Protein AF-0000000074024150 (afdb_homodimer)

Radius of gyration: 25.52 Å; Cα contacts (8 Å, |Δi|>4): 642; chains: 2; bounding box: 62×91×76 Å

Nearest PDB structures (foldseek):
  3fgy-assembly1_B  TM=9.275E-01  e=6.494E-11  Paraburkholderia xenovorans LB400
  5ig4-assembly1_F  TM=5.753E-01  e=7.304E-05  Nematostella vectensis
  8uso-assembly1_B  TM=5.585E-01  e=1.448E-04  Homo sapiens
  2w2c-assembly1_L  TM=5.529E-01  e=8.802E-05  Homo sapiens
  7rec-assembly1_G-2  TM=5.567E-01  e=1.360E-04  Homo sapiens

Sequence (324 aa):
MNRRQALKASIVAATGASIASVALADDEDQSEASLQTVMSLMGAMGSGDMAAMADLMADDMVWHNEGDPNIPWIGPWEGKEAIFGFLGVFSENFQTTKWENTDVLASGDTVAIFGEMNGITTKSGKEIGDFTFALRAKVRDGQVVLWNWFEDSYAVSQAYNGMNRRQALKASIVAATGASIASVALADDEDQSEASLQTVMSLMGAMGSGDMAAMADLMADDMVWHNEGDPNIPWIGPWEGKEAIFGFLGVFSENFQTTKWENTDVLASGDTVAIFGEMNGITTKSGKEIGDFTFALRAKVRDGQVVLWNWFEDSYAVSQAYNG

pLDDT: mean 88.0, std 20.4, range [28.52, 98.94]

Structure (mmCIF, N/CA/C/O backbone):
data_AF-0000000074024150-model_v1
#
loop_
_entity.id
_entity.type
_entity.pdbx_description
1 polymer 'SnoaL-like domain protein'
#
loop_
_atom_site.group_PDB
_atom_site.id
_atom_site.type_symbol
_atom_site.label_atom_id
_atom_site.label_alt_id
_atom_site.label_comp_id
_atom_site.label_asym_id
_atom_site.label_entity_id
_atom_site.label_seq_id
_atom_site.pdbx_PDB_ins_code
_atom_site.Cartn_x
_atom_site.Cartn_y
_atom_site.Cartn_z
_atom_site.occupancy
_atom_site.B_iso_or_equiv
_atom_site.auth_seq_id
_atom_site.auth_comp_id
_atom_site.auth_asym_id
_atom_site.auth_atom_id
_atom_site.pdbx_PDB_model_num
ATOM 1 N N . MET A 1 1 ? 36.906 69.688 -4.527 1 28.52 1 MET A N 1
ATOM 2 C CA . MET A 1 1 ? 36.781 68.375 -3.893 1 28.52 1 MET A CA 1
ATOM 3 C C . MET A 1 1 ? 35.344 67.938 -3.801 1 28.52 1 MET A C 1
ATOM 5 O O . MET A 1 1 ? 34.5 68.625 -3.186 1 28.52 1 MET A O 1
ATOM 9 N N . ASN A 1 2 ? 34.656 67.312 -4.895 1 34.31 2 ASN A N 1
ATOM 10 C CA . ASN A 1 2 ? 33.312 66.938 -5.348 1 34.31 2 ASN A CA 1
ATOM 11 C C . ASN A 1 2 ? 32.656 65.938 -4.438 1 34.31 2 ASN A C 1
ATOM 13 O O . ASN A 1 2 ? 33.219 64.812 -4.227 1 34.31 2 ASN A O 1
ATOM 17 N N . ARG A 1 3 ? 31.75 66.312 -3.467 1 31.73 3 ARG A N 1
ATOM 18 C CA . ARG A 1 3 ? 30.969 65.688 -2.416 1 31.73 3 ARG A CA 1
ATOM 19 C C . ARG A 1 3 ? 30.016 64.625 -2.996 1 31.73 3 ARG A C 1
ATOM 21 O O . ARG A 1 3 ? 29.047 65 -3.67 1 31.73 3 ARG A O 1
ATOM 28 N N . ARG A 1 4 ? 30.5 63.406 -3.471 1 34.16 4 ARG A N 1
ATOM 29 C CA . ARG A 1 4 ? 29.688 62.25 -3.857 1 34.16 4 ARG A CA 1
ATOM 30 C C . ARG A 1 4 ? 28.781 61.812 -2.713 1 34.16 4 ARG A C 1
ATOM 32 O O . ARG A 1 4 ? 29.266 61.438 -1.64 1 34.16 4 ARG A O 1
ATOM 39 N N . GLN A 1 5 ? 27.531 62.344 -2.547 1 32.03 5 GLN A N 1
ATOM 40 C CA . GLN A 1 5 ? 26.422 61.969 -1.667 1 32.03 5 GLN A CA 1
ATOM 41 C C . GLN A 1 5 ? 26.031 60.5 -1.82 1 32.03 5 GLN A C 1
ATOM 43 O O . GLN A 1 5 ? 25.734 60.062 -2.926 1 32.03 5 GLN A O 1
ATOM 48 N N . ALA A 1 6 ? 26.578 59.594 -1.017 1 37.31 6 ALA A N 1
ATOM 49 C CA . ALA A 1 6 ? 26.312 58.156 -0.86 1 37.31 6 ALA A CA 1
ATOM 50 C C . ALA A 1 6 ? 24.844 57.906 -0.523 1 37.31 6 ALA A C 1
ATOM 52 O O . ALA A 1 6 ? 24.328 58.438 0.476 1 37.31 6 ALA A O 1
ATOM 53 N N . LEU A 1 7 ? 23.953 57.656 -1.483 1 38.28 7 LEU A N 1
ATOM 54 C CA . LEU A 1 7 ? 22.562 57.219 -1.377 1 38.28 7 LEU A CA 1
ATOM 55 C C . LEU A 1 7 ? 22.453 55.938 -0.596 1 38.28 7 LEU A C 1
ATOM 57 O O . LEU A 1 7 ? 23.031 54.906 -0.991 1 38.28 7 LEU A O 1
ATOM 61 N N . LYS A 1 8 ? 22.172 56 0.701 1 34.31 8 LYS A N 1
ATOM 62 C CA . LYS A 1 8 ? 21.891 54.906 1.627 1 34.31 8 LYS A CA 1
ATOM 63 C C . LYS A 1 8 ? 20.656 54.125 1.188 1 34.31 8 LYS A C 1
ATOM 65 O O . LYS A 1 8 ? 19.562 54.688 1.101 1 34.31 8 LYS A O 1
ATOM 70 N N . ALA A 1 9 ? 20.75 53.031 0.359 1 34.88 9 ALA A N 1
ATOM 71 C CA . ALA A 1 9 ? 19.719 52.062 0.018 1 34.88 9 ALA A CA 1
ATOM 72 C C . ALA A 1 9 ? 19.25 51.312 1.256 1 34.88 9 ALA A C 1
ATOM 74 O O . ALA A 1 9 ? 20.031 50.594 1.892 1 34.88 9 ALA A O 1
ATOM 75 N N . SER A 1 10 ? 18.375 51.844 2.047 1 34.59 10 SER A N 1
ATOM 76 C CA . SER A 1 10 ? 17.75 51.094 3.131 1 34.59 10 SER A CA 1
ATOM 77 C C . SER A 1 10 ? 16.938 49.906 2.592 1 34.59 10 SER A C 1
ATOM 79 O O . SER A 1 10 ? 15.922 50.094 1.938 1 34.59 10 SER A O 1
ATOM 81 N N . ILE A 1 11 ? 17.516 48.875 2.092 1 33.25 11 ILE A N 1
ATOM 82 C CA . ILE A 1 11 ? 16.797 47.688 1.638 1 33.25 11 ILE A CA 1
ATOM 83 C C . ILE A 1 11 ? 15.992 47.125 2.795 1 33.25 11 ILE A C 1
ATOM 85 O O . ILE A 1 11 ? 16.562 46.75 3.836 1 33.25 11 ILE A O 1
ATOM 89 N N . VAL A 1 12 ? 14.664 47.281 2.877 1 33.31 12 VAL A N 1
ATOM 90 C CA . VAL A 1 12 ? 13.578 46.75 3.693 1 33.31 12 VAL A CA 1
ATOM 91 C C . VAL A 1 12 ? 13.555 45.219 3.58 1 33.31 12 VAL A C 1
ATOM 93 O O . VAL A 1 12 ? 13.242 44.656 2.518 1 33.31 12 VAL A O 1
ATOM 96 N N . ALA A 1 13 ? 14.398 44.438 4.203 1 37.12 13 ALA A N 1
ATOM 97 C CA . ALA A 1 13 ? 14.375 42.969 4.273 1 37.12 13 ALA A CA 1
ATOM 98 C C . ALA A 1 13 ? 13.125 42.469 4.992 1 37.12 13 ALA A C 1
ATOM 100 O O . ALA A 1 13 ? 13.086 41.344 5.465 1 37.12 13 ALA A O 1
ATOM 101 N N . ALA A 1 14 ? 12.047 43.125 5.281 1 35.91 14 ALA A N 1
ATOM 102 C CA . ALA A 1 14 ? 11.281 42.531 6.383 1 35.91 14 ALA A CA 1
ATOM 103 C C . ALA A 1 14 ? 10.719 41.188 6.004 1 35.91 14 ALA A C 1
ATOM 105 O O . ALA A 1 14 ? 10.758 40.25 6.801 1 35.91 14 ALA A O 1
ATOM 106 N N . THR A 1 15 ? 9.609 40.969 5.051 1 39.34 15 THR A N 1
ATOM 107 C CA . THR A 1 15 ? 8.312 40.344 5.293 1 39.34 15 THR A CA 1
ATOM 108 C C . THR A 1 15 ? 8.367 38.844 4.953 1 39.34 15 THR A C 1
ATOM 110 O O . THR A 1 15 ? 7.336 38.219 4.715 1 39.34 15 THR A O 1
ATOM 113 N N . GLY A 1 16 ? 9.453 38.219 4.664 1 41.44 16 GLY A N 1
ATOM 114 C CA . GLY A 1 16 ? 9.414 36.906 4.047 1 41.44 16 GLY A CA 1
ATOM 115 C C . GLY A 1 16 ? 8.906 35.812 4.98 1 41.44 16 GLY A C 1
ATOM 116 O O . GLY A 1 16 ? 8.438 34.781 4.531 1 41.44 16 GLY A O 1
ATOM 117 N N . ALA A 1 17 ? 9.102 35.938 6.285 1 46.69 17 ALA A N 1
ATOM 118 C CA . ALA A 1 17 ? 8.867 34.844 7.215 1 46.69 17 ALA A CA 1
ATOM 119 C C . ALA A 1 17 ? 7.375 34.562 7.355 1 46.69 17 ALA A C 1
ATOM 121 O O . ALA A 1 17 ? 6.965 33.406 7.445 1 46.69 17 ALA A O 1
ATOM 122 N N . SER A 1 18 ? 6.387 35.438 7.215 1 48.31 18 SER A N 1
ATOM 123 C CA . SER A 1 18 ? 4.973 35.281 7.535 1 48.31 18 SER A CA 1
ATOM 124 C C . SER A 1 18 ? 4.254 34.469 6.469 1 48.31 18 SER A C 1
ATOM 126 O O . SER A 1 18 ? 3.379 33.656 6.785 1 48.31 18 SER A O 1
ATOM 128 N N . ILE A 1 19 ? 4.742 34.531 5.137 1 46.88 19 ILE A N 1
ATOM 129 C CA . ILE A 1 19 ? 4.047 33.875 4.035 1 46.88 19 ILE A CA 1
ATOM 130 C C . ILE A 1 19 ? 4.324 32.375 4.074 1 46.88 19 ILE A C 1
ATOM 132 O O . ILE A 1 19 ? 3.408 31.547 3.926 1 46.88 19 ILE A O 1
ATOM 136 N N . ALA A 1 20 ? 5.684 31.953 4.328 1 51.44 20 ALA A N 1
ATOM 137 C CA . ALA A 1 20 ? 6.031 30.547 4.41 1 51.44 20 ALA A CA 1
ATOM 138 C C . ALA A 1 20 ? 5.309 29.859 5.57 1 51.44 20 ALA A C 1
ATOM 140 O O . ALA A 1 20 ? 4.836 28.734 5.438 1 51.44 20 ALA A O 1
ATOM 141 N N . SER A 1 21 ? 5.121 30.562 6.668 1 54.44 21 SER A N 1
ATOM 142 C CA . SER A 1 21 ? 4.434 30.031 7.836 1 54.44 21 SER A CA 1
ATOM 143 C C . SER A 1 21 ? 2.945 29.828 7.562 1 54.44 21 SER A C 1
ATOM 145 O O . SER A 1 21 ? 2.357 28.828 7.98 1 54.44 21 SER A O 1
ATOM 147 N N . VAL A 1 22 ? 2.354 30.828 6.844 1 51.97 22 VAL A N 1
ATOM 148 C CA . VAL A 1 22 ? 0.933 30.734 6.52 1 51.97 22 VAL A CA 1
ATOM 149 C C . VAL A 1 22 ? 0.695 29.594 5.527 1 51.97 22 VAL A C 1
ATOM 151 O O . VAL A 1 22 ? -0.253 28.828 5.68 1 51.97 22 VAL A O 1
ATOM 154 N N . ALA A 1 23 ? 1.548 29.453 4.445 1 59.78 23 ALA A N 1
ATOM 155 C CA . ALA A 1 23 ? 1.426 28.391 3.459 1 59.78 23 ALA A CA 1
ATOM 156 C C . ALA A 1 23 ? 1.572 27.016 4.113 1 59.78 23 ALA A C 1
ATOM 158 O O . ALA A 1 23 ? 0.832 26.094 3.793 1 59.78 23 ALA A O 1
ATOM 159 N N . LEU A 1 24 ? 2.467 27.031 5.027 1 64.81 24 LEU A N 1
ATOM 160 C CA . LEU A 1 24 ? 2.668 25.797 5.766 1 64.81 24 LEU A CA 1
ATOM 161 C C . LEU A 1 24 ? 1.467 25.484 6.652 1 64.81 24 LEU A C 1
ATOM 163 O O . LEU A 1 24 ? 1.043 24.328 6.754 1 64.81 24 LEU A O 1
ATOM 167 N N . ALA A 1 25 ? 0.873 26.516 7.211 1 65.94 25 ALA A N 1
ATOM 168 C CA . ALA A 1 25 ? -0.305 26.328 8.055 1 65.94 25 ALA A CA 1
ATOM 169 C C . ALA A 1 25 ? -1.505 25.875 7.234 1 65.94 25 ALA A C 1
ATOM 171 O O . ALA A 1 25 ? -2.268 25 7.664 1 65.94 25 ALA A O 1
ATOM 172 N N . ASP A 1 26 ? -1.666 26.453 6.105 1 71.25 26 ASP A N 1
ATOM 173 C CA . ASP A 1 26 ? -2.758 26.078 5.211 1 71.25 26 ASP A CA 1
ATOM 174 C C . ASP A 1 26 ? -2.615 24.641 4.75 1 71.25 26 ASP A C 1
ATOM 176 O O . ASP A 1 26 ? -3.605 23.906 4.664 1 71.25 26 ASP A O 1
ATOM 180 N N . ASP A 1 27 ? -1.456 24.281 4.543 1 80.88 27 ASP A N 1
ATOM 181 C CA . ASP A 1 27 ? -1.202 22.906 4.129 1 80.88 27 ASP A CA 1
ATOM 182 C C . ASP A 1 27 ? -1.513 21.938 5.262 1 80.88 27 ASP A C 1
ATOM 184 O O . ASP A 1 27 ? -2.072 20.859 5.027 1 80.88 27 ASP A O 1
ATOM 188 N N . GLU A 1 28 ? -1.222 22.391 6.457 1 85.25 28 GLU A N 1
ATOM 189 C CA . GLU A 1 28 ? -1.505 21.531 7.609 1 85.25 28 GLU A CA 1
ATOM 190 C C . GLU A 1 28 ? -3.006 21.422 7.848 1 85.25 28 GLU A C 1
ATOM 192 O O . GLU A 1 28 ? -3.502 20.328 8.18 1 85.25 28 GLU A O 1
ATOM 197 N N . ASP A 1 29 ? -3.682 22.562 7.707 1 90.81 29 ASP A N 1
ATOM 198 C CA . ASP A 1 29 ? -5.133 22.547 7.859 1 90.81 29 ASP A CA 1
ATOM 199 C C . ASP A 1 29 ? -5.785 21.641 6.809 1 90.81 29 ASP A C 1
ATOM 201 O O . ASP A 1 29 ? -6.699 20.875 7.121 1 90.81 29 ASP A O 1
ATOM 205 N N . GLN A 1 30 ? -5.375 21.75 5.629 1 94.75 30 GLN A N 1
ATOM 206 C CA . GLN A 1 30 ? -5.898 20.906 4.57 1 94.75 30 GLN A CA 1
ATOM 207 C C . GLN A 1 30 ? -5.602 19.438 4.852 1 94.75 30 GLN A C 1
ATOM 209 O O . GLN A 1 30 ? -6.441 18.562 4.598 1 94.75 30 GLN A O 1
ATOM 214 N N . SER A 1 31 ? -4.402 19.156 5.324 1 96.19 31 SER A N 1
ATOM 215 C CA . SER A 1 31 ? -4.027 17.781 5.645 1 96.19 31 SER A CA 1
ATOM 216 C C . SER A 1 31 ? -4.953 17.188 6.699 1 96.19 31 SER A C 1
ATOM 218 O O . SER A 1 31 ? -5.391 16.047 6.57 1 96.19 31 SER A O 1
ATOM 220 N N . GLU A 1 32 ? -5.234 17.953 7.668 1 96.19 32 GLU A N 1
ATOM 221 C CA . GLU A 1 32 ? -6.113 17.484 8.734 1 96.19 32 GLU A CA 1
ATOM 222 C C . GLU A 1 32 ? -7.531 17.25 8.219 1 96.19 32 GLU A C 1
ATOM 224 O O . GLU A 1 32 ? -8.18 16.266 8.57 1 96.19 32 GLU A O 1
ATOM 229 N N . ALA A 1 33 ? -8.039 18.172 7.434 1 97.88 33 ALA A N 1
ATOM 230 C CA . ALA A 1 33 ? -9.375 18.031 6.859 1 97.88 33 ALA A CA 1
ATOM 231 C C . ALA A 1 33 ? -9.461 16.797 5.973 1 97.88 33 ALA A C 1
ATOM 233 O O . ALA A 1 33 ? -10.453 16.062 6.016 1 97.88 33 ALA A O 1
ATOM 234 N N . SER A 1 34 ? -8.438 16.578 5.164 1 98.5 34 SER A N 1
ATOM 235 C CA . SER A 1 34 ? -8.398 15.398 4.305 1 98.5 34 SER A CA 1
ATOM 236 C C . SER A 1 34 ? -8.391 14.109 5.125 1 98.5 34 SER A C 1
ATOM 238 O O . SER A 1 34 ? -9.102 13.156 4.797 1 98.5 34 SER A O 1
ATOM 240 N N . LEU A 1 35 ? -7.602 14.125 6.152 1 98.38 35 LEU A N 1
ATOM 241 C CA . LEU A 1 35 ? -7.543 12.961 7.031 1 98.38 35 LEU A CA 1
ATOM 242 C C . LEU A 1 35 ? -8.906 12.664 7.641 1 98.38 35 LEU A C 1
ATOM 244 O O . LEU A 1 35 ? -9.352 11.516 7.652 1 98.38 35 LEU A O 1
ATOM 248 N N . GLN A 1 36 ? -9.539 13.688 8.148 1 98.38 36 GLN A N 1
ATOM 249 C CA . GLN A 1 36 ? -10.844 13.508 8.766 1 98.38 36 GLN A CA 1
ATOM 250 C C . GLN A 1 36 ? -11.852 12.93 7.773 1 98.38 36 GLN A C 1
ATOM 252 O O . GLN A 1 36 ? -12.641 12.047 8.117 1 98.38 36 GLN A O 1
ATOM 257 N N . THR A 1 37 ? -11.859 13.414 6.574 1 98.81 37 THR A N 1
ATOM 258 C CA . THR A 1 37 ? -12.766 12.938 5.539 1 98.81 37 THR A CA 1
ATOM 259 C C . THR A 1 37 ? -12.516 11.461 5.238 1 98.81 37 THR A C 1
ATOM 261 O O . THR A 1 37 ? -13.445 10.656 5.199 1 98.81 37 THR A O 1
ATOM 264 N N . VAL A 1 38 ? -11.258 11.062 5.074 1 98.81 38 VAL A N 1
ATOM 265 C CA . VAL A 1 38 ? -10.898 9.695 4.738 1 98.81 38 VAL A CA 1
ATOM 266 C C . VAL A 1 38 ? -11.242 8.766 5.902 1 98.81 38 VAL A C 1
ATOM 268 O O . VAL A 1 38 ? -11.789 7.68 5.695 1 98.81 38 VAL A O 1
ATOM 271 N N . MET A 1 39 ? -10.938 9.227 7.098 1 98.5 39 MET A N 1
ATOM 272 C CA . MET A 1 39 ? -11.242 8.406 8.266 1 98.5 39 MET A CA 1
ATOM 273 C C . MET A 1 39 ? -12.75 8.25 8.445 1 98.5 39 MET A C 1
ATOM 275 O O . MET A 1 39 ? -13.219 7.195 8.867 1 98.5 39 MET A O 1
ATOM 279 N N . SER A 1 40 ? -13.492 9.32 8.141 1 98.56 40 SER A N 1
ATOM 280 C CA . SER A 1 40 ? -14.945 9.227 8.188 1 98.56 40 SER A CA 1
ATOM 281 C C . SER A 1 40 ? -15.469 8.195 7.191 1 98.56 40 SER A C 1
ATOM 283 O O . SER A 1 40 ? -16.375 7.426 7.504 1 98.56 40 SER A O 1
ATOM 285 N N . LEU A 1 41 ? -14.891 8.188 6.02 1 98.38 41 LEU A N 1
ATOM 286 C CA . LEU A 1 41 ? -15.305 7.203 5.031 1 98.38 41 LEU A CA 1
ATOM 287 C C . LEU A 1 41 ? -14.93 5.793 5.473 1 98.38 41 LEU A C 1
ATOM 289 O O . LEU A 1 41 ? -15.734 4.863 5.344 1 98.38 41 LEU A O 1
ATOM 293 N N . MET A 1 42 ? -13.758 5.594 5.992 1 97.25 42 MET A N 1
ATOM 294 C CA . MET A 1 42 ? -13.344 4.293 6.52 1 97.25 42 MET A CA 1
ATOM 295 C C . MET A 1 42 ? -14.312 3.807 7.59 1 97.25 42 MET A C 1
ATOM 297 O O . MET A 1 42 ? -14.711 2.641 7.594 1 97.25 42 MET A O 1
ATOM 301 N N . GLY A 1 43 ? -14.672 4.699 8.461 1 95.44 43 GLY A N 1
ATOM 302 C CA . GLY A 1 43 ? -15.633 4.367 9.492 1 95.44 43 GLY A CA 1
ATOM 303 C C . GLY A 1 43 ? -16.984 3.959 8.938 1 95.44 43 GLY A C 1
ATOM 304 O O . GLY A 1 43 ? -17.594 2.99 9.406 1 95.44 43 GLY A O 1
ATOM 305 N N . ALA A 1 44 ? -17.469 4.691 7.949 1 96.19 44 ALA A N 1
ATOM 306 C CA . ALA A 1 44 ? -18.75 4.383 7.305 1 96.19 44 ALA A CA 1
ATOM 307 C C . ALA A 1 44 ? -18.703 3.01 6.641 1 96.19 44 ALA A C 1
ATOM 309 O O . ALA A 1 44 ? -19.672 2.25 6.711 1 96.19 44 ALA A O 1
ATOM 310 N N . MET A 1 45 ? -17.609 2.668 6.012 1 93.12 45 MET A N 1
ATOM 311 C CA . MET A 1 45 ? -17.438 1.355 5.395 1 93.12 45 MET A CA 1
ATOM 312 C C . MET A 1 45 ? -17.469 0.252 6.445 1 93.12 45 MET A C 1
ATOM 314 O O . MET A 1 45 ? -18.125 -0.775 6.258 1 93.12 45 MET A O 1
ATOM 318 N N . GLY A 1 46 ? -16.797 0.451 7.555 1 90.06 46 GLY A N 1
ATOM 319 C CA . GLY A 1 46 ? -16.766 -0.529 8.625 1 90.06 46 GLY A CA 1
ATOM 320 C C . GLY A 1 46 ? -18.141 -0.786 9.242 1 90.06 46 GLY A C 1
ATOM 321 O O . GLY A 1 46 ? -18.453 -1.918 9.609 1 90.06 46 GLY A O 1
ATOM 322 N N . SER A 1 47 ? -18.969 0.219 9.273 1 91.75 47 SER A N 1
ATOM 323 C CA . SER A 1 47 ? -20.266 0.093 9.938 1 91.75 47 SER A CA 1
ATOM 324 C C . SER A 1 47 ? -21.375 -0.221 8.93 1 91.75 47 SER A C 1
ATOM 326 O O . SER A 1 47 ? -22.5 -0.5 9.312 1 91.75 47 SER A O 1
ATOM 328 N N . GLY A 1 48 ? -21.047 -0.143 7.738 1 89.75 48 GLY A N 1
ATOM 329 C CA . GLY A 1 48 ? -22.031 -0.398 6.711 1 89.75 48 GLY A CA 1
ATOM 330 C C . GLY A 1 48 ? -23.016 0.743 6.535 1 89.75 48 GLY A C 1
ATOM 331 O O . GLY A 1 48 ? -24.172 0.525 6.145 1 89.75 48 GLY A O 1
ATOM 332 N N . ASP A 1 49 ? -22.656 1.976 6.852 1 93.81 49 ASP A N 1
ATOM 333 C CA . ASP A 1 49 ? -23.484 3.16 6.695 1 93.81 49 ASP A CA 1
ATOM 334 C C . ASP A 1 49 ? -23.438 3.688 5.262 1 93.81 49 ASP A C 1
ATOM 336 O O . ASP A 1 49 ? -22.641 4.578 4.957 1 93.81 49 ASP A O 1
ATOM 340 N N . MET A 1 50 ? -24.297 3.262 4.449 1 93 50 MET A N 1
ATOM 341 C CA . MET A 1 50 ? -24.266 3.553 3.018 1 93 50 MET A CA 1
ATOM 342 C C . MET A 1 50 ? -24.562 5.023 2.752 1 93 50 MET A C 1
ATOM 344 O O . MET A 1 50 ? -24.047 5.605 1.798 1 93 50 MET A O 1
ATOM 348 N N . ALA A 1 51 ? -25.406 5.578 3.541 1 95.88 51 ALA A N 1
ATOM 349 C CA . ALA A 1 51 ? -25.719 6.992 3.373 1 95.88 51 ALA A CA 1
ATOM 350 C C . ALA A 1 51 ? -24.5 7.871 3.637 1 95.88 51 ALA A C 1
ATOM 352 O O . ALA A 1 51 ? -24.203 8.781 2.859 1 95.88 51 ALA A O 1
ATOM 353 N N . ALA A 1 52 ? -23.891 7.582 4.73 1 97.38 52 ALA A N 1
ATOM 354 C CA . ALA A 1 52 ? -22.672 8.32 5.047 1 97.38 52 ALA A CA 1
ATOM 355 C C . ALA A 1 52 ? -21.625 8.141 3.955 1 97.38 52 ALA A C 1
ATOM 357 O O . ALA A 1 52 ? -20.938 9.086 3.58 1 97.38 52 ALA A O 1
ATOM 358 N N . MET A 1 53 ? -21.484 6.938 3.49 1 97.5 53 MET A N 1
ATOM 359 C CA . MET A 1 53 ? -20.531 6.684 2.41 1 97.5 53 MET A CA 1
ATOM 360 C C . MET A 1 53 ? -20.859 7.539 1.188 1 97.5 53 MET A C 1
ATOM 362 O O . MET A 1 53 ? -19.969 8.18 0.623 1 97.5 53 MET A O 1
ATOM 366 N N . ALA A 1 54 ? -22.109 7.547 0.822 1 97.44 54 ALA A N 1
ATOM 367 C CA . ALA A 1 54 ? -22.531 8.297 -0.357 1 97.44 54 ALA A CA 1
ATOM 368 C C . ALA A 1 54 ? -22.188 9.773 -0.223 1 97.44 54 ALA A C 1
ATOM 370 O O . ALA A 1 54 ? -21.781 10.414 -1.196 1 97.44 54 ALA A O 1
ATOM 371 N N . ASP A 1 55 ? -22.312 10.32 0.921 1 98.31 55 ASP A N 1
ATOM 372 C CA . ASP A 1 55 ? -22.047 11.734 1.162 1 98.31 55 ASP A CA 1
ATOM 373 C C . ASP A 1 55 ? -20.562 12.039 1.087 1 98.31 55 ASP A C 1
ATOM 375 O O . ASP A 1 55 ? -20.156 13.141 0.699 1 98.31 55 ASP A O 1
ATOM 379 N N . LEU A 1 56 ? -19.766 11.078 1.43 1 98.75 56 LEU A N 1
ATOM 380 C CA . LEU A 1 56 ? -18.328 11.289 1.579 1 98.75 56 LEU A CA 1
ATOM 381 C C . LEU A 1 56 ? -17.594 10.961 0.284 1 98.75 56 LEU A C 1
ATOM 383 O O . LEU A 1 56 ? -16.406 11.281 0.14 1 98.75 56 LEU A O 1
ATOM 387 N N . MET A 1 57 ? -18.25 10.398 -0.654 1 98.75 57 MET A N 1
ATOM 388 C CA . MET A 1 57 ? -17.641 10 -1.922 1 98.75 57 MET A CA 1
ATOM 389 C C . MET A 1 57 ? -18 10.992 -3.027 1 98.75 57 MET A C 1
ATOM 391 O O . MET A 1 57 ? -19.172 11.344 -3.193 1 98.75 57 MET A O 1
ATOM 395 N N . ALA A 1 58 ? -17.016 11.461 -3.752 1 98.81 58 ALA A N 1
ATOM 396 C CA . ALA A 1 58 ? -17.266 12.273 -4.938 1 98.81 58 ALA A CA 1
ATOM 397 C C . ALA A 1 58 ? -17.938 11.453 -6.035 1 98.81 58 ALA A C 1
ATOM 399 O O . ALA A 1 58 ? -17.75 10.242 -6.113 1 98.81 58 ALA A O 1
ATOM 400 N N . ASP A 1 59 ? -18.641 12.086 -6.918 1 98.56 59 ASP A N 1
ATOM 401 C CA . ASP A 1 59 ? -19.344 11.406 -8.008 1 98.56 59 ASP A CA 1
ATOM 402 C C . ASP A 1 59 ? -18.359 10.727 -8.945 1 98.56 59 ASP A C 1
ATOM 404 O O . ASP A 1 59 ? -18.656 9.672 -9.516 1 98.56 59 ASP A O 1
ATOM 408 N N . ASP A 1 60 ? -17.172 11.281 -9.055 1 98.56 60 ASP A N 1
ATOM 409 C CA . ASP A 1 60 ? -16.172 10.75 -9.984 1 98.56 60 ASP A CA 1
ATOM 410 C C . ASP A 1 60 ? -15.094 9.961 -9.242 1 98.56 60 ASP A C 1
ATOM 412 O O . ASP A 1 60 ? -13.977 9.797 -9.734 1 98.56 60 ASP A O 1
ATOM 416 N N . MET A 1 61 ? -15.352 9.531 -8 1 98.62 61 MET A N 1
ATOM 417 C CA . MET A 1 61 ? -14.383 8.766 -7.227 1 98.62 61 MET A CA 1
ATOM 418 C C . MET A 1 61 ? -13.891 7.551 -8.008 1 98.62 61 MET A C 1
ATOM 420 O O . MET A 1 61 ? -14.68 6.891 -8.688 1 98.62 61 MET A O 1
ATOM 424 N N . VAL A 1 62 ? -12.625 7.312 -7.898 1 98.69 62 VAL A N 1
ATOM 425 C CA . VAL A 1 62 ? -12.016 6.105 -8.453 1 98.69 62 VAL A CA 1
ATOM 426 C C . VAL A 1 62 ? -11.641 5.148 -7.324 1 98.69 62 VAL A C 1
ATOM 428 O O . VAL A 1 62 ? -11 5.547 -6.352 1 98.69 62 VAL A O 1
ATOM 431 N N . TRP A 1 63 ? -12.141 3.967 -7.395 1 98.19 63 TRP A N 1
ATOM 432 C CA . TRP A 1 63 ? -11.719 2.844 -6.566 1 98.19 63 TRP A CA 1
ATOM 433 C C . TRP A 1 63 ? -10.734 1.954 -7.316 1 98.19 63 TRP A C 1
ATOM 435 O O . TRP A 1 63 ? -11.055 1.432 -8.391 1 98.19 63 TRP A O 1
ATOM 445 N N . HIS A 1 64 ? -9.539 1.9 -6.703 1 98.12 64 HIS A N 1
ATOM 446 C CA . HIS A 1 64 ? -8.5 1.126 -7.367 1 98.12 64 HIS A CA 1
ATOM 447 C C . HIS A 1 64 ? -7.887 0.102 -6.422 1 98.12 64 HIS A C 1
ATOM 449 O O . HIS A 1 64 ? -7.387 0.461 -5.352 1 98.12 64 HIS A O 1
ATOM 455 N N . ASN A 1 65 ? -7.957 -1.086 -6.73 1 97.62 65 ASN A N 1
ATOM 456 C CA . ASN A 1 65 ? -7.227 -2.176 -6.09 1 97.62 65 ASN A CA 1
ATOM 457 C C . ASN A 1 65 ? -6.773 -3.219 -7.109 1 97.62 65 ASN A C 1
ATOM 459 O O . ASN A 1 65 ? -7.488 -3.504 -8.07 1 97.62 65 ASN A O 1
ATOM 463 N N . GLU A 1 66 ? -5.547 -3.703 -6.895 1 98.12 66 GLU A N 1
ATOM 464 C CA . GLU A 1 66 ? -5.016 -4.773 -7.734 1 98.12 66 GLU A CA 1
ATOM 465 C C . GLU A 1 66 ? -5.488 -6.141 -7.25 1 98.12 66 GLU A C 1
ATOM 467 O O . GLU A 1 66 ? -5.844 -6.301 -6.082 1 98.12 66 GLU A O 1
ATOM 472 N N . GLY A 1 67 ? -5.445 -7.098 -8.188 1 98.38 67 GLY A N 1
ATOM 473 C CA . GLY A 1 67 ? -5.707 -8.461 -7.746 1 98.38 67 GLY A CA 1
ATOM 474 C C . GLY A 1 67 ? -6.305 -9.336 -8.828 1 98.38 67 GLY A C 1
ATOM 475 O O . GLY A 1 67 ? -6.184 -9.031 -10.016 1 98.38 67 GLY A O 1
ATOM 476 N N . ASP A 1 68 ? -6.891 -10.438 -8.398 1 98.25 68 ASP A N 1
ATOM 477 C CA . ASP A 1 68 ? -7.516 -11.453 -9.234 1 98.25 68 ASP A CA 1
ATOM 478 C C . ASP A 1 68 ? -8.766 -10.914 -9.922 1 98.25 68 ASP A C 1
ATOM 480 O O . ASP A 1 68 ? -9.766 -10.617 -9.266 1 98.25 68 ASP A O 1
ATOM 484 N N . PRO A 1 69 ? -8.695 -10.867 -11.281 1 96.31 69 PRO A N 1
ATOM 485 C CA . PRO A 1 69 ? -9.82 -10.258 -11.984 1 96.31 69 PRO A CA 1
ATOM 486 C C . PRO A 1 69 ? -11.102 -11.078 -11.867 1 96.31 69 PRO A C 1
ATOM 488 O O . PRO A 1 69 ? -12.188 -10.594 -12.211 1 96.31 69 PRO A O 1
ATOM 491 N N . ASN A 1 70 ? -10.992 -12.258 -11.352 1 95.12 70 ASN A N 1
ATOM 492 C CA . ASN A 1 70 ? -12.18 -13.086 -11.148 1 95.12 70 ASN A CA 1
ATOM 493 C C . ASN A 1 70 ? -12.93 -12.688 -9.883 1 95.12 70 ASN A C 1
ATOM 495 O O . ASN A 1 70 ? -14.047 -13.156 -9.641 1 95.12 70 ASN A O 1
ATOM 499 N N . ILE A 1 71 ? -12.391 -11.906 -9.062 1 96.69 71 ILE A N 1
ATOM 500 C CA . ILE A 1 71 ? -13.039 -11.406 -7.859 1 96.69 71 ILE A CA 1
ATOM 501 C C . ILE A 1 71 ? -13.836 -10.148 -8.188 1 96.69 71 ILE A C 1
ATOM 503 O O . ILE A 1 71 ? -13.297 -9.188 -8.75 1 96.69 71 ILE A O 1
ATOM 507 N N . PRO A 1 72 ? -15.031 -10.055 -7.828 1 94.56 72 PRO A N 1
ATOM 508 C CA . PRO A 1 72 ? -15.977 -9.078 -8.375 1 94.56 72 PRO A CA 1
ATOM 509 C C . PRO A 1 72 ? -15.656 -7.648 -7.938 1 94.56 72 PRO A C 1
ATOM 511 O O . PRO A 1 72 ? -16.172 -6.691 -8.523 1 94.56 72 PRO A O 1
ATOM 514 N N . TRP A 1 73 ? -14.867 -7.492 -6.914 1 94.69 73 TRP A N 1
ATOM 515 C CA . TRP A 1 73 ? -14.648 -6.133 -6.426 1 94.69 73 TRP A CA 1
ATOM 516 C C . TRP A 1 73 ? -13.25 -5.637 -6.793 1 94.69 73 TRP A C 1
ATOM 518 O O . TRP A 1 73 ? -12.812 -4.59 -6.316 1 94.69 73 TRP A O 1
ATOM 528 N N . ILE A 1 74 ? -12.547 -6.41 -7.559 1 96.5 74 ILE A N 1
ATOM 529 C CA . ILE A 1 74 ? -11.25 -5.938 -8.031 1 96.5 74 ILE A CA 1
ATOM 530 C C . ILE A 1 74 ? -11.445 -4.957 -9.188 1 96.5 74 ILE A C 1
ATOM 532 O O . ILE A 1 74 ? -12.18 -5.246 -10.133 1 96.5 74 ILE A O 1
ATOM 536 N N . GLY A 1 75 ? -10.789 -3.846 -9.078 1 90.31 75 GLY A N 1
ATOM 537 C CA . GLY A 1 75 ? -10.977 -2.764 -10.031 1 90.31 75 GLY A CA 1
ATOM 538 C C . GLY A 1 75 ? -9.922 -2.736 -11.117 1 90.31 75 GLY A C 1
ATOM 539 O O . GLY A 1 75 ? -9.297 -3.758 -11.406 1 90.31 75 GLY A O 1
ATOM 540 N N . PRO A 1 76 ? -10 -1.482 -11.664 1 95.06 76 PRO A N 1
ATOM 541 C CA . PRO A 1 76 ? -10.508 -0.171 -11.25 1 95.06 76 PRO A CA 1
ATOM 542 C C . PRO A 1 76 ? -12 0.004 -11.523 1 95.06 76 PRO A C 1
ATOM 544 O O . PRO A 1 76 ? -12.5 -0.49 -12.539 1 95.06 76 PRO A O 1
ATOM 547 N N . TRP A 1 77 ? -12.633 0.747 -10.531 1 96.75 77 TRP A N 1
ATOM 548 C CA . TRP A 1 77 ? -14.008 1.214 -10.664 1 96.75 77 TRP A CA 1
ATOM 549 C C . TRP A 1 77 ? -14.07 2.736 -10.695 1 96.75 77 TRP A C 1
ATOM 551 O O . TRP A 1 77 ? -13.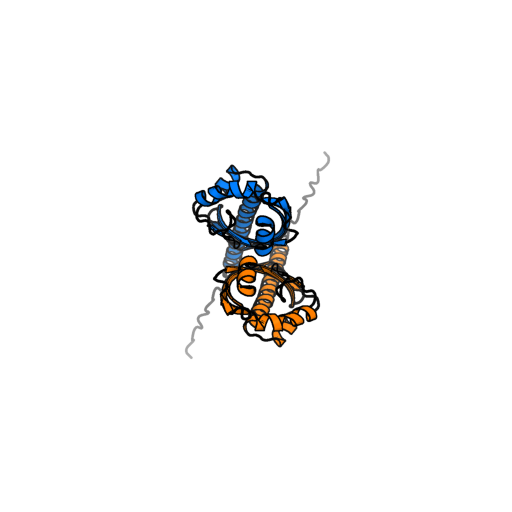539 3.4 -9.797 1 96.75 77 TRP A O 1
ATOM 561 N N . GLU A 1 78 ? -14.703 3.227 -11.766 1 97.94 78 GLU A N 1
ATOM 562 C CA . GLU A 1 78 ? -14.781 4.676 -11.945 1 97.94 78 GLU A CA 1
ATOM 563 C C . GLU A 1 78 ? -16.203 5.184 -11.711 1 97.94 78 GLU A C 1
ATOM 565 O O . GLU A 1 78 ? -17.125 4.781 -12.414 1 97.94 78 GLU A O 1
ATOM 570 N N . GLY A 1 79 ? -16.234 6.031 -10.719 1 98.38 79 GLY A N 1
ATOM 571 C CA . GLY A 1 79 ? -17.516 6.648 -10.414 1 98.38 79 GLY A CA 1
ATOM 572 C C . GLY A 1 79 ? -18.219 6.004 -9.242 1 98.38 79 GLY A C 1
ATOM 573 O O . GLY A 1 79 ? -18.188 4.781 -9.086 1 98.38 79 GLY A O 1
ATOM 574 N N . LYS A 1 80 ? -18.875 6.895 -8.508 1 97.75 80 LYS A N 1
ATOM 575 C CA . LYS A 1 80 ? -19.562 6.504 -7.285 1 97.75 80 LYS A CA 1
ATOM 576 C C . LYS A 1 80 ? -20.625 5.438 -7.566 1 97.75 80 LYS A C 1
ATOM 578 O O . LYS A 1 80 ? -20.766 4.484 -6.801 1 97.75 80 LYS A O 1
ATOM 583 N N . GLU A 1 81 ? -21.328 5.535 -8.648 1 96.44 81 GLU A N 1
ATOM 584 C CA . GLU A 1 81 ? -22.375 4.578 -9 1 96.44 81 GLU A CA 1
ATOM 585 C C . GLU A 1 81 ? -21.797 3.191 -9.258 1 96.44 81 GLU A C 1
ATOM 587 O O . GLU A 1 81 ? -22.328 2.188 -8.773 1 96.44 81 GLU A O 1
ATOM 592 N N . ALA A 1 82 ? -20.719 3.092 -9.961 1 96.5 82 ALA A N 1
ATOM 593 C CA . ALA A 1 82 ? -20.047 1.816 -10.219 1 96.5 82 ALA A CA 1
ATOM 594 C C . ALA A 1 82 ? -19.562 1.184 -8.922 1 96.5 82 ALA A C 1
ATOM 596 O O . ALA A 1 82 ? -19.672 -0.03 -8.734 1 96.5 82 ALA A O 1
ATOM 597 N N . ILE A 1 83 ? -19.031 2.025 -8.047 1 96.88 83 ILE A N 1
ATOM 598 C CA . ILE A 1 83 ? -18.484 1.547 -6.785 1 96.88 83 ILE A CA 1
ATOM 599 C C . ILE A 1 83 ? -19.609 0.968 -5.922 1 96.88 83 ILE A C 1
ATOM 601 O O . ILE A 1 83 ? -19.469 -0.13 -5.375 1 96.88 83 ILE A O 1
ATOM 605 N N . PHE A 1 84 ? -20.703 1.624 -5.855 1 94.88 84 PHE A N 1
ATOM 606 C CA . PHE A 1 84 ? -21.812 1.113 -5.074 1 94.88 84 PHE A CA 1
ATOM 607 C C . PHE A 1 84 ? -22.359 -0.171 -5.684 1 94.88 84 PHE A C 1
ATOM 609 O O . PHE A 1 84 ? -22.938 -1.009 -4.977 1 94.88 84 PHE A O 1
ATOM 616 N N . GLY A 1 85 ? -22.141 -0.339 -6.961 1 92.25 85 GLY A N 1
ATOM 617 C CA . GLY A 1 85 ? -22.578 -1.546 -7.645 1 92.25 85 GLY A CA 1
ATOM 618 C C . GLY A 1 85 ? -21.922 -2.807 -7.105 1 92.25 85 GLY A C 1
ATOM 619 O O . GLY A 1 85 ? -22.562 -3.861 -7.047 1 92.25 85 GLY A O 1
ATOM 620 N N . PHE A 1 86 ? -20.641 -2.662 -6.727 1 92.38 86 PHE A N 1
ATOM 621 C CA . PHE A 1 86 ? -20 -3.887 -6.266 1 92.38 86 PHE A CA 1
ATOM 622 C C . PHE A 1 86 ? -19.922 -3.918 -4.742 1 92.38 86 PHE A C 1
ATOM 624 O O . PHE A 1 86 ? -19.641 -4.961 -4.152 1 92.38 86 PHE A O 1
ATOM 631 N N . LEU A 1 87 ? -20.156 -2.826 -4.047 1 91.5 87 LEU A N 1
ATOM 632 C CA . LEU A 1 87 ? -19.969 -2.785 -2.6 1 91.5 87 LEU A CA 1
ATOM 633 C C . LEU A 1 87 ? -20.875 -3.795 -1.903 1 91.5 87 LEU A C 1
ATOM 635 O O . LEU A 1 87 ? -20.5 -4.379 -0.887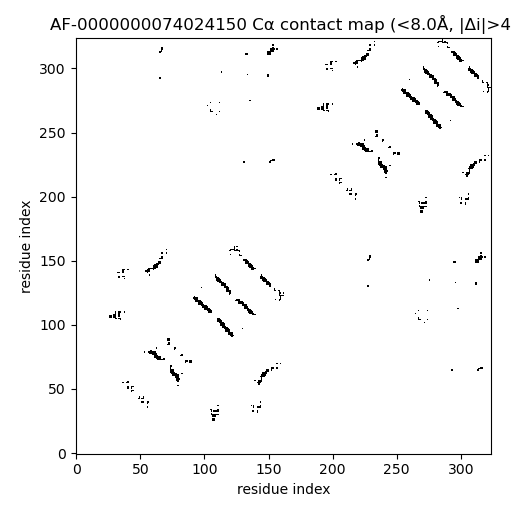 1 91.5 87 LEU A O 1
ATOM 639 N N . GLY A 1 88 ? -22.094 -3.975 -2.479 1 86.94 88 GLY A N 1
ATOM 640 C CA . GLY A 1 88 ? -22.984 -4.996 -1.942 1 86.94 88 GLY A CA 1
ATOM 641 C C . GLY A 1 88 ? -22.422 -6.398 -2.072 1 86.94 88 GLY A C 1
ATOM 642 O O . GLY A 1 88 ? -22.484 -7.188 -1.127 1 86.94 88 GLY A O 1
ATOM 643 N N . VAL A 1 89 ? -21.906 -6.66 -3.209 1 91.5 89 VAL A N 1
ATOM 644 C CA . VAL A 1 89 ? -21.297 -7.961 -3.469 1 91.5 89 VAL A CA 1
ATOM 645 C C . VAL A 1 89 ? -20.094 -8.156 -2.553 1 91.5 89 VAL A C 1
ATOM 647 O O . VAL A 1 89 ? -19.906 -9.227 -1.97 1 91.5 89 VAL A O 1
ATOM 650 N N . PHE A 1 90 ? -19.297 -7.102 -2.422 1 93.5 90 PHE A N 1
ATOM 651 C CA . PHE A 1 90 ? -18.141 -7.129 -1.537 1 93.5 90 PHE A CA 1
ATOM 652 C C . PHE A 1 90 ? -18.562 -7.426 -0.103 1 93.5 90 PHE A C 1
ATOM 654 O O . PHE A 1 90 ? -18.016 -8.32 0.539 1 93.5 90 PHE A O 1
ATOM 661 N N . SER A 1 91 ? -19.531 -6.734 0.337 1 90.31 91 SER A N 1
ATOM 662 C CA . SER A 1 91 ? -19.984 -6.871 1.715 1 90.31 91 SER A CA 1
ATOM 663 C C . SER A 1 91 ? -20.516 -8.273 1.984 1 90.31 91 SER A C 1
ATOM 665 O O . SER A 1 91 ? -20.375 -8.789 3.096 1 90.31 91 SER A O 1
ATOM 667 N N . GLU A 1 92 ? -21.016 -8.93 0.998 1 91.44 92 GLU A N 1
ATOM 668 C CA . GLU A 1 92 ? -21.578 -10.273 1.138 1 91.44 92 GLU A CA 1
ATOM 669 C C . GLU A 1 92 ? -20.484 -11.336 1.053 1 91.44 92 GLU A C 1
ATOM 671 O O . GLU A 1 92 ? -20.688 -12.477 1.479 1 91.44 92 GLU A O 1
ATOM 676 N N . ASN A 1 93 ? -19.391 -10.961 0.546 1 93.75 93 ASN A N 1
ATOM 677 C CA . ASN A 1 93 ? -18.422 -12 0.207 1 93.75 93 ASN A CA 1
ATOM 678 C C . ASN A 1 93 ? -17.125 -11.836 0.983 1 93.75 93 ASN A C 1
ATOM 680 O O . ASN A 1 93 ? -16.234 -12.695 0.909 1 93.75 93 ASN A O 1
ATOM 684 N N . PHE A 1 94 ? -16.984 -10.789 1.684 1 95.25 94 PHE A N 1
ATOM 685 C CA . PHE A 1 94 ? -15.805 -10.539 2.498 1 95.25 94 PHE A CA 1
ATOM 686 C C . PHE A 1 94 ? -16.203 -10.117 3.908 1 95.25 94 PHE A C 1
ATOM 688 O O . PHE A 1 94 ? -16.812 -9.062 4.102 1 95.25 94 PHE A O 1
ATOM 695 N N . GLN A 1 95 ? -15.828 -10.938 4.871 1 95.69 95 GLN A N 1
ATOM 696 C CA . GLN A 1 95 ? -16.047 -10.625 6.281 1 95.69 95 GLN A CA 1
ATOM 697 C C . GLN A 1 95 ? -14.727 -10.25 6.961 1 95.69 95 GLN A C 1
ATOM 699 O O . GLN A 1 95 ? -13.867 -11.109 7.184 1 95.69 95 GLN A O 1
ATOM 704 N N . THR A 1 96 ? -14.648 -9.031 7.332 1 96.19 96 THR A N 1
ATOM 705 C CA . THR A 1 96 ? -13.461 -8.57 8.047 1 96.19 96 THR A CA 1
ATOM 706 C C . THR A 1 96 ? -13.438 -9.133 9.461 1 96.19 96 THR A C 1
ATOM 708 O O . THR A 1 96 ? -14.414 -9.023 10.203 1 96.19 96 THR A O 1
ATOM 711 N N . THR A 1 97 ? -12.328 -9.742 9.844 1 97.38 97 THR A N 1
ATOM 712 C CA . THR A 1 97 ? -12.211 -10.32 11.18 1 97.38 97 THR A CA 1
ATOM 713 C C . THR A 1 97 ? -11.164 -9.578 12 1 97.38 97 THR A C 1
ATOM 715 O O . THR A 1 97 ? -11.109 -9.719 13.219 1 97.38 97 THR A O 1
ATOM 718 N N . LYS A 1 98 ? -10.336 -8.859 11.406 1 97.12 98 LYS A N 1
ATOM 719 C CA . LYS A 1 98 ? -9.336 -7.992 12.016 1 97.12 98 LYS A CA 1
ATOM 720 C C . LYS A 1 98 ? -9.07 -6.762 11.148 1 97.12 98 LYS A C 1
ATOM 722 O O . LYS A 1 98 ? -8.992 -6.867 9.922 1 97.12 98 LYS A O 1
ATOM 727 N N . TRP A 1 99 ? -9 -5.617 11.711 1 96.62 99 TRP A N 1
ATOM 728 C CA . TRP A 1 99 ? -8.641 -4.363 11.055 1 96.62 99 TRP A CA 1
ATOM 729 C C . TRP A 1 99 ? -8.031 -3.381 12.047 1 96.62 99 TRP A C 1
ATOM 731 O O . TRP A 1 99 ? -8.727 -2.85 12.914 1 96.62 99 TRP A O 1
ATOM 741 N N . GLU A 1 100 ? -6.836 -3.15 11.891 1 97.25 100 GLU A N 1
ATOM 742 C CA . GLU A 1 100 ? -6.098 -2.238 12.766 1 97.25 100 GLU A CA 1
ATOM 743 C C . GLU A 1 100 ? -5.242 -1.271 11.953 1 97.25 100 GLU A C 1
ATOM 745 O O . GLU A 1 100 ? -4.422 -1.694 11.133 1 97.25 100 GLU A O 1
ATOM 750 N N . ASN A 1 101 ? -5.441 0.019 12.172 1 97.81 101 ASN A N 1
ATOM 751 C CA . ASN A 1 101 ? -4.566 1.02 11.57 1 97.81 101 ASN A CA 1
ATOM 752 C C . ASN A 1 101 ? -3.301 1.229 12.398 1 97.81 101 ASN A C 1
ATOM 754 O O . ASN A 1 101 ? -3.371 1.438 13.609 1 97.81 101 ASN A O 1
ATOM 758 N N . THR A 1 102 ? -2.193 1.18 11.781 1 97.44 102 THR A N 1
ATOM 759 C CA . THR A 1 102 ? -0.934 1.314 12.5 1 97.44 102 THR A CA 1
ATOM 760 C C . THR A 1 102 ? -0.284 2.662 12.211 1 97.44 102 THR A C 1
ATOM 762 O O . THR A 1 102 ? 0.223 3.326 13.117 1 97.44 102 THR A O 1
ATOM 765 N N . ASP A 1 103 ? -0.195 3.105 10.992 1 98.25 103 ASP A N 1
ATOM 766 C CA . ASP A 1 103 ? 0.343 4.402 10.594 1 98.25 103 ASP A CA 1
ATOM 767 C C . ASP A 1 103 ? -0.669 5.184 9.758 1 98.25 103 ASP A C 1
ATOM 769 O O . ASP A 1 103 ? -1.337 4.617 8.898 1 98.25 103 ASP A O 1
ATOM 773 N N . VAL A 1 104 ? -0.756 6.477 10.094 1 98.19 104 VAL A N 1
ATOM 774 C CA . VAL A 1 104 ? -1.637 7.395 9.383 1 98.19 104 VAL A CA 1
ATOM 775 C C . VAL A 1 104 ? -0.884 8.68 9.055 1 98.19 104 VAL A C 1
ATOM 777 O O . VAL A 1 104 ? -0.338 9.336 9.945 1 98.19 104 VAL A O 1
ATOM 780 N N . LEU A 1 105 ? -0.799 8.992 7.758 1 98.12 105 LEU A N 1
ATOM 781 C CA . LEU A 1 105 ? -0.158 10.211 7.281 1 98.12 105 LEU A CA 1
ATOM 782 C C . LEU A 1 105 ? -1.109 11.016 6.402 1 98.12 105 LEU A C 1
ATOM 784 O O . LEU A 1 105 ? -1.894 10.445 5.641 1 98.12 105 LEU A O 1
ATOM 788 N N . ALA A 1 106 ? -0.986 12.32 6.527 1 98 106 ALA A N 1
ATOM 789 C CA . ALA A 1 106 ? -1.737 13.211 5.652 1 98 106 ALA A CA 1
ATOM 790 C C . ALA A 1 106 ? -0.873 14.383 5.191 1 98 106 ALA A C 1
ATOM 792 O O . ALA A 1 106 ? -0.087 14.93 5.973 1 98 106 ALA A O 1
ATOM 793 N N . SER A 1 107 ? -0.914 14.711 3.961 1 96.31 107 SER A N 1
ATOM 794 C CA . SER A 1 107 ? -0.242 15.852 3.348 1 96.31 107 SER A CA 1
ATOM 795 C C . SER A 1 107 ? -1.092 16.469 2.238 1 96.31 107 SER A C 1
ATOM 797 O O . SER A 1 107 ? -1.248 15.867 1.171 1 96.31 107 SER A O 1
ATOM 799 N N . GLY A 1 108 ? -1.582 17.656 2.535 1 96.56 108 GLY A N 1
ATOM 800 C CA . GLY A 1 108 ? -2.5 18.266 1.585 1 96.56 108 GLY A CA 1
ATOM 801 C C . GLY A 1 108 ? -3.756 17.453 1.358 1 96.56 108 GLY A C 1
ATOM 802 O O . GLY A 1 108 ? -4.469 17.125 2.309 1 96.56 108 GLY A O 1
ATOM 803 N N . ASP A 1 109 ? -3.971 17.062 0.088 1 98.12 109 ASP A N 1
ATOM 804 C CA . ASP A 1 109 ? -5.188 16.359 -0.289 1 98.12 109 ASP A CA 1
ATOM 805 C C . ASP A 1 109 ? -4.992 14.844 -0.204 1 98.12 109 ASP A C 1
ATOM 807 O O . ASP A 1 109 ? -5.895 14.07 -0.537 1 98.12 109 ASP A O 1
ATOM 811 N N . THR A 1 110 ? -3.785 14.422 0.157 1 98.62 110 TH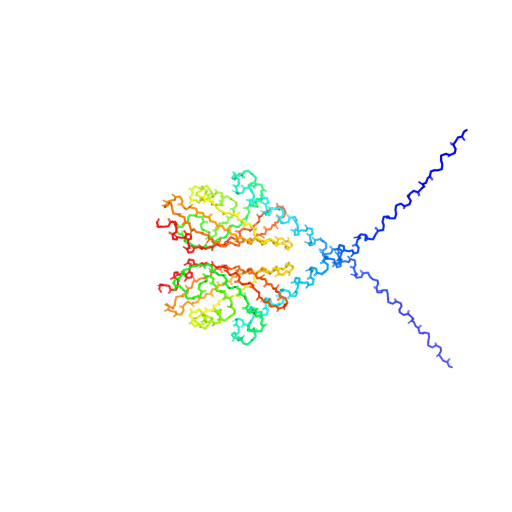R A N 1
ATOM 812 C CA . THR A 1 110 ? -3.42 13.016 0.107 1 98.62 110 THR A CA 1
ATOM 813 C C . THR A 1 110 ? -3.346 12.422 1.513 1 98.62 110 THR A C 1
ATOM 815 O O . THR A 1 110 ? -2.812 13.055 2.43 1 98.62 110 THR A O 1
ATOM 818 N N . VAL A 1 111 ? -3.953 11.273 1.746 1 98.81 111 VAL A N 1
ATOM 819 C CA . VAL A 1 111 ? -3.906 10.531 3 1 98.81 111 VAL A CA 1
ATOM 820 C C . VAL A 1 111 ? -3.365 9.125 2.744 1 98.81 111 VAL A C 1
ATOM 822 O O . VAL A 1 111 ? -3.754 8.469 1.774 1 98.81 111 VAL A O 1
ATOM 825 N N . ALA A 1 112 ? -2.408 8.734 3.52 1 98.94 112 ALA A N 1
ATOM 826 C CA . ALA A 1 112 ? -1.868 7.379 3.531 1 98.94 112 ALA A CA 1
ATOM 827 C C . ALA A 1 112 ? -2.18 6.676 4.852 1 98.94 112 ALA A C 1
ATOM 829 O O . ALA A 1 112 ? -1.902 7.211 5.926 1 98.94 112 ALA A O 1
ATOM 830 N N . ILE A 1 113 ? -2.779 5.469 4.785 1 98.88 113 ILE A N 1
ATOM 831 C CA . ILE A 1 113 ? -3.055 4.664 5.969 1 98.88 113 ILE A CA 1
ATOM 832 C C . ILE A 1 113 ? -2.479 3.26 5.785 1 98.88 113 ILE A C 1
ATOM 834 O O . ILE A 1 113 ? -2.6 2.668 4.711 1 98.88 113 ILE A O 1
ATOM 838 N N . PHE A 1 114 ? -1.792 2.803 6.793 1 98.88 114 PHE A N 1
ATOM 839 C CA . PHE A 1 114 ? -1.256 1.446 6.844 1 98.88 114 PHE A CA 1
ATOM 840 C C . PHE A 1 114 ? -1.81 0.692 8.047 1 98.88 114 PHE A C 1
ATOM 842 O O . PHE A 1 114 ? -2.17 1.302 9.055 1 98.88 114 PHE A O 1
ATOM 849 N N . GLY A 1 115 ? -1.834 -0.664 7.914 1 98.56 115 GLY A N 1
ATOM 850 C CA . GLY A 1 115 ? -2.275 -1.457 9.047 1 98.56 115 GLY A CA 1
ATOM 851 C C . GLY A 1 115 ? -2.287 -2.947 8.766 1 98.56 115 GLY A C 1
ATOM 852 O O . GLY A 1 115 ? -1.556 -3.426 7.898 1 98.56 115 GLY A O 1
ATOM 853 N N . GLU A 1 116 ? -3.014 -3.604 9.625 1 98.56 116 GLU A N 1
ATOM 854 C CA . GLU A 1 116 ? -3.174 -5.051 9.547 1 98.56 116 GLU A CA 1
ATOM 855 C C . GLU A 1 116 ? -4.645 -5.438 9.43 1 98.56 116 GLU A C 1
ATOM 857 O O . GLU A 1 116 ? -5.504 -4.828 10.078 1 98.56 116 GLU A O 1
ATOM 862 N N . MET A 1 117 ? -4.855 -6.445 8.617 1 98.19 117 MET A N 1
ATOM 863 C CA . MET A 1 117 ? -6.223 -6.918 8.406 1 98.19 117 MET A CA 1
ATOM 864 C C . MET A 1 117 ? -6.262 -8.438 8.312 1 98.19 117 MET A C 1
ATOM 866 O O . MET A 1 117 ? -5.227 -9.086 8.148 1 98.19 117 MET A O 1
ATOM 870 N N . ASN A 1 118 ? -7.348 -8.969 8.555 1 98.5 118 ASN A N 1
ATOM 871 C CA . ASN A 1 118 ? -7.738 -10.352 8.281 1 98.5 118 ASN A CA 1
ATOM 872 C C . ASN A 1 118 ? -9.219 -10.453 7.93 1 98.5 118 ASN A C 1
ATOM 874 O O . ASN A 1 118 ? -9.984 -9.516 8.156 1 98.5 118 ASN A O 1
ATOM 878 N N . GLY A 1 119 ? -9.523 -11.516 7.211 1 97.75 119 GLY A N 1
ATOM 879 C CA . GLY A 1 119 ? -10.914 -11.719 6.836 1 97.75 119 GLY A CA 1
ATOM 880 C C . GLY A 1 119 ? -11.203 -13.133 6.359 1 97.75 119 GLY A C 1
ATOM 881 O O . GLY A 1 119 ? -10.289 -13.945 6.227 1 97.75 119 GLY A O 1
ATOM 882 N N . ILE A 1 120 ? -12.5 -13.367 6.191 1 98.06 120 ILE A N 1
ATOM 883 C CA . ILE A 1 120 ? -13.023 -14.609 5.652 1 98.06 120 ILE A CA 1
ATOM 884 C C . ILE A 1 120 ? -13.758 -14.336 4.344 1 98.06 120 ILE A C 1
ATOM 886 O O . ILE A 1 120 ? -14.555 -13.398 4.258 1 98.06 120 ILE A O 1
ATOM 890 N N . THR A 1 121 ? -13.383 -15.094 3.318 1 97.12 121 THR A N 1
ATOM 891 C CA . THR A 1 121 ? -14.188 -15.055 2.104 1 97.12 121 THR A CA 1
ATOM 892 C C . THR A 1 121 ? -15.398 -15.977 2.227 1 97.12 121 THR A C 1
ATOM 894 O O . THR A 1 121 ? -15.25 -17.203 2.32 1 97.12 121 THR A O 1
ATOM 897 N N . THR A 1 122 ? -16.531 -15.406 2.115 1 94.25 122 THR A N 1
ATOM 898 C CA . THR A 1 122 ? -17.734 -16.156 2.459 1 94.25 122 THR A CA 1
ATOM 899 C C . THR A 1 122 ? -18.078 -17.156 1.354 1 94.25 122 THR A C 1
ATOM 901 O O . THR A 1 122 ? -18.766 -18.141 1.598 1 94.25 122 THR A O 1
ATOM 904 N N . LYS A 1 123 ? -17.594 -16.875 0.182 1 91.69 123 LYS A N 1
ATOM 905 C CA . LYS A 1 123 ? -17.812 -17.812 -0.919 1 91.69 123 LYS A CA 1
ATOM 906 C C . LYS A 1 123 ? -17.188 -19.172 -0.611 1 91.69 123 LYS A C 1
ATOM 908 O O . LYS A 1 123 ? -17.828 -20.203 -0.795 1 91.69 123 LYS A O 1
ATOM 913 N N . SER A 1 124 ? -16.047 -19.203 -0.163 1 95 124 SER A N 1
ATOM 914 C CA . SER A 1 124 ? -15.312 -20.438 0.091 1 95 124 SER A CA 1
ATOM 915 C C . SER A 1 124 ? -15.383 -20.828 1.564 1 95 124 SER A C 1
ATOM 917 O O . SER A 1 124 ? -15.102 -21.984 1.921 1 95 124 SER A O 1
ATOM 919 N N . GLY A 1 125 ? -15.633 -19.844 2.375 1 97.06 125 GLY A N 1
ATOM 920 C CA . GLY A 1 125 ? -15.586 -20.062 3.814 1 97.06 125 GLY A CA 1
ATOM 921 C C . GLY A 1 125 ? -14.172 -20.062 4.367 1 97.06 125 GLY A C 1
ATOM 922 O O . GLY A 1 125 ? -13.961 -20.375 5.539 1 97.06 125 GLY A O 1
ATOM 923 N N . LYS A 1 126 ? -13.242 -19.672 3.611 1 98 126 LYS A N 1
ATOM 924 C CA . LYS A 1 126 ? -11.836 -19.75 4.008 1 98 126 LYS A CA 1
ATOM 925 C C . LYS A 1 126 ? -11.359 -18.422 4.59 1 98 126 LYS A C 1
ATOM 927 O O . LYS A 1 126 ? -11.711 -17.359 4.094 1 98 126 LYS A O 1
ATOM 932 N N . GLU A 1 127 ? -10.523 -18.547 5.609 1 98.19 127 GLU A N 1
ATOM 933 C CA . GLU A 1 127 ? -9.836 -17.391 6.172 1 98.19 127 GLU A CA 1
ATOM 934 C C . GLU A 1 127 ? -8.609 -17.016 5.336 1 98.19 127 GLU A C 1
ATOM 936 O O . GLU A 1 127 ? -7.879 -17.906 4.871 1 98.19 127 GLU A O 1
ATOM 941 N N . ILE A 1 128 ? -8.336 -15.773 5.246 1 97.94 128 ILE A N 1
ATOM 942 C CA . ILE A 1 128 ? -7.23 -15.281 4.43 1 97.94 128 ILE A CA 1
ATOM 943 C C . ILE A 1 128 ? -5.922 -15.406 5.203 1 97.94 128 ILE A C 1
ATOM 945 O O . ILE A 1 128 ? -4.887 -15.766 4.633 1 97.94 128 ILE A O 1
ATOM 949 N N . GLY A 1 129 ? -5.996 -15.172 6.543 1 97.88 129 GLY A N 1
ATOM 950 C CA . GLY A 1 129 ? -4.82 -14.953 7.363 1 97.88 129 GLY A CA 1
ATOM 951 C C . GLY A 1 129 ? -4.457 -13.484 7.504 1 97.88 129 GLY A C 1
ATOM 952 O O . GLY A 1 129 ? -4.957 -12.641 6.758 1 97.88 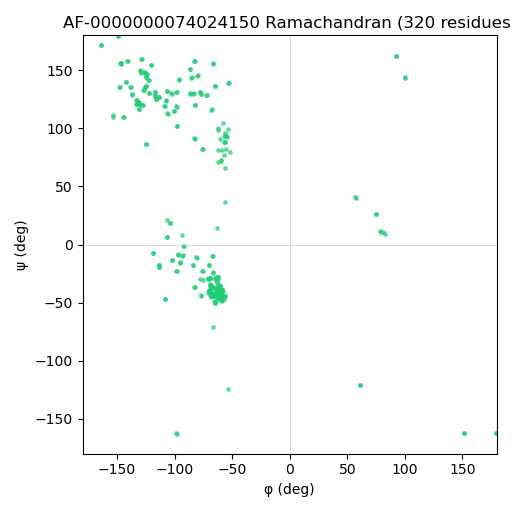129 GLY A O 1
ATOM 953 N N . ASP A 1 130 ? -3.639 -13.227 8.523 1 98.12 130 ASP A N 1
ATOM 954 C CA . ASP A 1 130 ? -3.234 -11.844 8.75 1 98.12 130 ASP A CA 1
ATOM 955 C C . ASP A 1 130 ? -2.395 -11.32 7.586 1 98.12 130 ASP A C 1
ATOM 957 O O . ASP A 1 130 ? -1.509 -12.016 7.09 1 98.12 130 ASP A O 1
ATOM 961 N N . PHE A 1 131 ? -2.666 -10.125 7.172 1 98.25 131 PHE A N 1
ATOM 962 C CA . PHE A 1 131 ? -1.858 -9.445 6.168 1 98.25 131 PHE A CA 1
ATOM 963 C C . PHE A 1 131 ? -1.829 -7.941 6.426 1 98.25 131 PHE A C 1
ATOM 965 O O . PHE A 1 131 ? -2.703 -7.406 7.109 1 98.25 131 PHE A O 1
ATOM 972 N N . THR A 1 132 ? -0.809 -7.266 5.934 1 98.56 132 THR A N 1
ATOM 973 C CA . THR A 1 132 ? -0.746 -5.809 6.016 1 98.56 132 THR A CA 1
ATOM 974 C C . THR A 1 132 ? -1.467 -5.172 4.832 1 98.56 132 THR A C 1
ATOM 976 O O . THR A 1 132 ? -1.569 -5.773 3.762 1 98.56 132 THR A O 1
ATOM 979 N N . PHE A 1 133 ? -2.002 -3.961 5.066 1 98.75 133 PHE A N 1
ATOM 980 C CA . PHE A 1 133 ? -2.631 -3.201 3.994 1 98.75 133 PHE A CA 1
ATOM 981 C C . PHE A 1 133 ? -2.072 -1.785 3.934 1 98.75 133 PHE A C 1
ATOM 983 O O . PHE A 1 133 ? -1.451 -1.315 4.891 1 98.75 133 PHE A O 1
ATOM 990 N N . ALA A 1 134 ? -2.227 -1.168 2.818 1 98.94 134 ALA A N 1
ATOM 991 C CA . ALA A 1 134 ? -2.014 0.261 2.604 1 98.94 134 ALA A CA 1
ATOM 992 C C . ALA A 1 134 ? -3.205 0.891 1.887 1 98.94 134 ALA A C 1
ATOM 994 O O . ALA A 1 134 ? -3.9 0.221 1.12 1 98.94 134 ALA A O 1
ATOM 995 N N . LEU A 1 135 ? -3.455 2.135 2.156 1 98.88 135 LEU A N 1
ATOM 996 C CA . LEU A 1 135 ? -4.457 2.955 1.482 1 98.88 135 LEU A CA 1
ATOM 997 C C . LEU A 1 135 ? -3.863 4.293 1.053 1 98.88 135 LEU A C 1
ATOM 999 O O . LEU A 1 135 ? -3.229 4.98 1.854 1 98.88 135 LEU A O 1
ATOM 1003 N N . ARG A 1 136 ? -3.93 4.594 -0.209 1 98.94 136 ARG A N 1
ATOM 1004 C CA . ARG A 1 136 ? -3.742 5.934 -0.759 1 98.94 136 ARG A CA 1
ATOM 1005 C C . ARG A 1 136 ? -5.082 6.586 -1.083 1 98.94 136 ARG A C 1
ATOM 1007 O O . ARG A 1 136 ? -5.801 6.125 -1.972 1 98.94 136 ARG A O 1
ATOM 1014 N N . ALA A 1 137 ? -5.41 7.633 -0.395 1 98.94 137 ALA A N 1
ATOM 1015 C CA . ALA A 1 137 ? -6.668 8.328 -0.646 1 98.94 137 ALA A CA 1
ATOM 1016 C C . ALA A 1 137 ? -6.43 9.805 -0.949 1 98.94 137 ALA A C 1
ATOM 1018 O O . ALA A 1 137 ? -5.465 10.398 -0.46 1 98.94 137 ALA A O 1
ATOM 1019 N N . LYS A 1 138 ? -7.258 10.336 -1.787 1 98.94 138 LYS A N 1
ATOM 1020 C CA . LYS A 1 138 ? -7.246 11.766 -2.086 1 98.94 138 LYS A CA 1
ATOM 1021 C C . LYS A 1 138 ? -8.625 12.383 -1.867 1 98.94 138 LYS A C 1
ATOM 1023 O O . LYS A 1 138 ? -9.641 11.727 -2.09 1 98.94 138 LYS A O 1
ATOM 1028 N N . VAL A 1 139 ? -8.609 13.656 -1.461 1 98.88 139 VAL A N 1
ATOM 1029 C CA . VAL A 1 139 ? -9.836 14.367 -1.102 1 98.88 139 VAL A CA 1
ATOM 1030 C C . VAL A 1 139 ? -9.93 15.664 -1.906 1 98.88 139 VAL A C 1
ATOM 1032 O O . VAL A 1 139 ? -8.93 16.359 -2.098 1 98.88 139 VAL A O 1
ATOM 1035 N N . ARG A 1 140 ? -11.008 15.945 -2.414 1 98.69 140 ARG A N 1
ATOM 1036 C CA . ARG A 1 140 ? -11.367 17.219 -3.051 1 98.69 140 ARG A CA 1
ATOM 1037 C C . ARG A 1 140 ? -12.703 17.734 -2.529 1 98.69 140 ARG A C 1
ATOM 1039 O O . ARG A 1 140 ? -13.711 17.031 -2.582 1 98.69 140 ARG A O 1
ATOM 1046 N N . ASP A 1 141 ? -12.695 18.984 -1.915 1 97.5 141 ASP A N 1
ATOM 1047 C CA . ASP A 1 141 ? -13.906 19.656 -1.447 1 97.5 141 ASP A CA 1
ATOM 1048 C C . ASP A 1 141 ? -14.656 18.781 -0.446 1 97.5 141 ASP A C 1
ATOM 1050 O O . ASP A 1 141 ? -15.875 18.609 -0.554 1 97.5 141 ASP A O 1
ATOM 1054 N N . GLY A 1 142 ? -13.914 18.141 0.395 1 98.25 142 GLY A N 1
ATOM 1055 C CA . GLY A 1 142 ? -14.5 17.422 1.508 1 98.25 142 GLY A CA 1
ATOM 1056 C C . GLY A 1 142 ? -15 16.031 1.12 1 98.25 142 GLY A C 1
ATOM 1057 O O . GLY A 1 142 ? -15.664 15.367 1.915 1 98.25 142 GLY A O 1
ATOM 1058 N N . GLN A 1 143 ? -14.68 15.578 -0.094 1 98.94 143 GLN A N 1
ATOM 1059 C CA . GLN A 1 143 ? -15.086 14.25 -0.557 1 98.94 143 GLN A CA 1
ATOM 1060 C C . GLN A 1 143 ? -13.891 13.461 -1.078 1 98.94 143 GLN A C 1
ATOM 1062 O O . GLN A 1 143 ? -12.953 14.031 -1.639 1 98.94 143 GLN A O 1
ATOM 1067 N N . VAL A 1 144 ? -13.984 12.164 -0.895 1 98.88 144 VAL A N 1
ATOM 1068 C CA . VAL A 1 144 ? -12.922 11.289 -1.381 1 98.88 144 VAL A CA 1
ATOM 1069 C C . VAL A 1 144 ? -13.047 11.109 -2.893 1 98.88 144 VAL A C 1
ATOM 1071 O O . VAL A 1 144 ? -14.133 10.812 -3.398 1 98.88 144 VAL A O 1
ATOM 1074 N N . VAL A 1 145 ? -11.922 11.328 -3.596 1 98.88 145 VAL A N 1
ATOM 1075 C CA . VAL A 1 145 ? -11.953 11.242 -5.051 1 98.88 145 VAL A CA 1
ATOM 1076 C C . VAL A 1 145 ? -11.109 10.047 -5.512 1 98.88 145 VAL A C 1
ATOM 1078 O O . VAL A 1 145 ? -11.219 9.609 -6.66 1 98.88 145 VAL A O 1
ATOM 1081 N N . LEU A 1 146 ? -10.219 9.562 -4.688 1 98.88 146 LEU A N 1
ATOM 1082 C CA . LEU A 1 146 ? -9.414 8.383 -4.961 1 98.88 146 LEU A CA 1
ATOM 1083 C C . LEU A 1 146 ? -9.328 7.48 -3.734 1 98.88 146 LEU A C 1
ATOM 1085 O O . LEU A 1 146 ? -9.062 7.953 -2.627 1 98.88 146 LEU A O 1
ATOM 1089 N N . TRP A 1 147 ? -9.602 6.242 -3.887 1 98.69 147 TRP A N 1
ATOM 1090 C CA . TRP A 1 147 ? -9.43 5.148 -2.934 1 98.69 147 TRP A CA 1
ATOM 1091 C C . TRP A 1 147 ? -8.594 4.023 -3.539 1 98.69 147 TRP A C 1
ATOM 1093 O O . TRP A 1 147 ? -9.141 3.084 -4.125 1 98.69 147 TRP A O 1
ATOM 1103 N N . ASN A 1 148 ? -7.309 4.137 -3.418 1 98.81 148 ASN A N 1
ATOM 1104 C CA . ASN A 1 148 ? -6.367 3.137 -3.908 1 98.81 148 ASN A CA 1
ATOM 1105 C C . ASN A 1 148 ? -5.918 2.195 -2.795 1 98.81 148 ASN A C 1
ATOM 1107 O O . ASN A 1 148 ? -5.059 2.547 -1.985 1 98.81 148 ASN A O 1
ATOM 1111 N N . TRP A 1 149 ? -6.488 1.024 -2.785 1 98.56 149 TRP A N 1
ATOM 1112 C CA . TRP A 1 149 ? -6.309 0.034 -1.729 1 98.56 149 TRP A CA 1
ATOM 1113 C C . TRP A 1 149 ? -5.266 -1.006 -2.129 1 98.56 149 TRP A C 1
ATOM 1115 O O . TRP A 1 149 ? -5.297 -1.526 -3.246 1 98.56 149 TRP A O 1
ATOM 1125 N N . PHE A 1 150 ? -4.297 -1.303 -1.243 1 98.75 150 PHE A N 1
ATOM 1126 C CA . PHE A 1 150 ? -3.273 -2.324 -1.416 1 98.75 150 PHE A CA 1
ATOM 1127 C C . PHE A 1 150 ? -3.406 -3.41 -0.353 1 98.75 150 PHE A C 1
ATOM 1129 O O . PHE A 1 150 ? -3.533 -3.107 0.835 1 98.75 150 PHE A O 1
ATOM 1136 N N . GLU A 1 151 ? -3.396 -4.633 -0.777 1 98.38 151 GLU A N 1
ATOM 1137 C CA . GLU A 1 151 ? -3.484 -5.789 0.106 1 98.38 151 GLU A CA 1
ATOM 1138 C C . GLU A 1 151 ? -2.734 -6.984 -0.475 1 98.38 151 GLU A C 1
ATOM 1140 O O . GLU A 1 151 ? -2.07 -6.867 -1.507 1 98.38 151 GLU A O 1
ATOM 1145 N N . ASP A 1 152 ? -2.736 -8.133 0.273 1 98.56 152 ASP A N 1
ATOM 1146 C CA . ASP A 1 152 ? -2.174 -9.375 -0.238 1 98.56 152 ASP A CA 1
ATOM 1147 C C . ASP A 1 152 ? -3.111 -10.023 -1.253 1 98.56 152 ASP A C 1
ATOM 1149 O O . ASP A 1 152 ? -3.803 -10.992 -0.936 1 98.56 152 ASP A O 1
ATOM 1153 N N . SER A 1 153 ? -3.014 -9.5 -2.51 1 98.62 153 SER A N 1
ATOM 1154 C CA . SER A 1 153 ? -3.951 -9.938 -3.539 1 98.62 153 SER A CA 1
ATOM 1155 C C . SER A 1 153 ? -3.811 -11.43 -3.811 1 98.62 153 SER A C 1
ATOM 1157 O O . SER A 1 153 ? -4.773 -12.094 -4.211 1 98.62 153 SER A O 1
ATOM 1159 N N . TYR A 1 154 ? -2.58 -12.031 -3.586 1 98.69 154 TYR A N 1
ATOM 1160 C CA . TYR A 1 154 ? -2.375 -13.469 -3.725 1 98.69 154 TYR A CA 1
ATOM 1161 C C . TYR A 1 154 ? -3.182 -14.234 -2.686 1 98.69 154 TYR A C 1
ATOM 1163 O O . TYR A 1 154 ? -3.943 -15.141 -3.029 1 98.69 154 TYR A O 1
ATOM 1171 N N . ALA A 1 155 ? -3.08 -13.852 -1.45 1 98.5 155 ALA A N 1
ATOM 1172 C CA . ALA A 1 155 ? -3.773 -14.547 -0.367 1 98.5 155 ALA A CA 1
ATOM 1173 C C . ALA A 1 155 ? -5.285 -14.422 -0.514 1 98.5 155 ALA A C 1
ATOM 1175 O O . ALA A 1 155 ? -6.023 -15.375 -0.26 1 98.5 155 ALA A O 1
ATOM 1176 N N . VAL A 1 156 ? -5.723 -13.227 -0.888 1 98.12 156 VAL A N 1
ATOM 1177 C CA . VAL A 1 156 ? -7.148 -13.008 -1.083 1 98.12 156 VAL A CA 1
ATOM 1178 C C . VAL A 1 156 ? -7.668 -13.922 -2.189 1 98.12 156 VAL A C 1
ATOM 1180 O O . VAL A 1 156 ? -8.727 -14.539 -2.045 1 98.12 156 VAL A O 1
ATOM 1183 N N . SER A 1 157 ? -6.926 -13.977 -3.287 1 98.38 157 SER A N 1
ATOM 1184 C CA . SER A 1 157 ? -7.316 -14.844 -4.395 1 98.38 157 SER A CA 1
ATOM 1185 C C . SER A 1 157 ? -7.379 -16.297 -3.953 1 98.38 157 SER A C 1
ATOM 1187 O O . SER A 1 157 ? -8.328 -17.016 -4.281 1 98.38 157 SER A O 1
ATOM 1189 N N . GLN A 1 158 ? -6.332 -16.766 -3.172 1 97.88 158 GLN A N 1
ATOM 1190 C CA . GLN A 1 158 ? -6.305 -18.141 -2.691 1 97.88 158 GLN A CA 1
ATOM 1191 C C . GLN A 1 158 ? -7.523 -18.438 -1.823 1 97.88 158 GLN A C 1
ATOM 1193 O O . GLN A 1 158 ? -8.156 -19.484 -1.98 1 97.88 158 GLN A O 1
ATOM 1198 N N . ALA A 1 159 ? -7.879 -17.531 -0.977 1 97.75 159 ALA A N 1
ATOM 1199 C CA . ALA A 1 159 ? -9.008 -17.719 -0.071 1 97.75 159 ALA A CA 1
ATOM 1200 C C . ALA A 1 159 ? -10.328 -17.703 -0.833 1 97.75 159 ALA A C 1
ATOM 1202 O O . ALA A 1 159 ? -11.234 -18.5 -0.54 1 97.75 159 ALA A O 1
ATOM 1203 N N . TYR A 1 160 ? -10.43 -16.828 -1.807 1 97.25 160 TYR A N 1
ATOM 1204 C CA . TYR A 1 160 ? -11.672 -16.656 -2.551 1 97.25 160 TYR A CA 1
ATOM 1205 C C . TYR A 1 160 ? -11.953 -17.875 -3.428 1 97.25 160 TYR A C 1
ATOM 1207 O O . TYR A 1 160 ? -13.086 -18.344 -3.51 1 97.25 160 TYR A O 1
ATOM 1215 N N . ASN A 1 161 ? -10.891 -18.422 -4.023 1 95.81 161 ASN A N 1
ATOM 1216 C CA . ASN A 1 161 ? -11.055 -19.484 -5.008 1 95.81 161 ASN A CA 1
ATOM 1217 C C . ASN A 1 161 ? -10.914 -20.859 -4.375 1 95.81 161 ASN A C 1
ATOM 1219 O O . ASN A 1 161 ? -11.219 -21.875 -5.004 1 95.81 161 ASN A O 1
ATOM 1223 N N . GLY A 1 162 ? -10.422 -20.984 -3.244 1 87.25 162 GLY A N 1
ATOM 1224 C CA . GLY A 1 162 ? -10.148 -22.281 -2.643 1 87.25 162 GLY A CA 1
ATOM 1225 C C . GLY A 1 162 ? -11.305 -22.812 -1.815 1 87.25 162 GLY A C 1
ATOM 1226 O O . GLY A 1 162 ? -12.266 -22.094 -1.555 1 87.25 162 GLY A O 1
ATOM 1227 N N . MET B 1 1 ? -15.602 48.938 58.25 1 28.55 1 MET B N 1
ATOM 1228 C CA . MET B 1 1 ? -15.719 48.969 56.812 1 28.55 1 MET B CA 1
ATOM 1229 C C . MET B 1 1 ? -14.477 48.375 56.156 1 28.55 1 MET B C 1
ATOM 1231 O O . MET B 1 1 ? -13.398 48.969 56.219 1 28.55 1 MET B O 1
ATOM 1235 N N . ASN B 1 2 ? -14.227 47 56.25 1 35.31 2 ASN B N 1
ATOM 1236 C CA . ASN B 1 2 ? -13.109 46.094 56 1 35.31 2 ASN B CA 1
ATOM 1237 C C . ASN B 1 2 ? -12.695 46.094 54.531 1 35.31 2 ASN B C 1
ATOM 1239 O O . ASN B 1 2 ? -13.531 45.906 53.656 1 35.31 2 ASN B O 1
ATOM 1243 N N . ARG B 1 3 ? -11.57 46.844 54.156 1 33.47 3 ARG B N 1
ATOM 1244 C CA . ARG B 1 3 ? -10.883 47.125 52.906 1 33.47 3 ARG B CA 1
ATOM 1245 C C . ARG B 1 3 ? -10.523 45.812 52.188 1 33.47 3 ARG B C 1
ATOM 1247 O O . ARG B 1 3 ? -9.812 44.969 52.75 1 33.47 3 ARG B O 1
ATOM 1254 N N . ARG B 1 4 ? -11.352 45.375 51.156 1 32.81 4 ARG B N 1
ATOM 1255 C CA . ARG B 1 4 ? -11.281 44.375 50.094 1 32.81 4 ARG B CA 1
ATOM 1256 C C . ARG B 1 4 ? -10.055 44.594 49.219 1 32.81 4 ARG B C 1
ATOM 1258 O O . ARG B 1 4 ? -10.039 45.5 48.375 1 32.81 4 ARG B O 1
ATOM 1265 N N . GLN B 1 5 ? -8.781 44.438 49.719 1 32.72 5 GLN B N 1
ATOM 1266 C CA . GLN B 1 5 ? -7.609 44.5 48.844 1 32.72 5 GLN B CA 1
ATOM 1267 C C . GLN B 1 5 ? -7.691 43.5 47.719 1 32.72 5 GLN B C 1
ATOM 1269 O O . GLN B 1 5 ? -7.816 42.281 47.969 1 32.72 5 GLN B O 1
ATOM 1274 N N . ALA B 1 6 ? -8.273 43.844 46.625 1 35.59 6 ALA B N 1
ATOM 1275 C CA . ALA B 1 6 ? -8.375 43.125 45.344 1 35.59 6 ALA B CA 1
ATOM 1276 C C . ALA B 1 6 ? -7 42.75 44.812 1 35.59 6 ALA B C 1
ATOM 1278 O O . ALA B 1 6 ? -6.188 43.656 44.531 1 35.59 6 ALA B O 1
ATOM 1279 N N . LEU B 1 7 ? -6.379 41.688 45.25 1 38.53 7 LEU B N 1
ATOM 1280 C CA . LEU B 1 7 ? -5.148 41.156 44.688 1 38.53 7 LEU B CA 1
ATOM 1281 C C . LEU B 1 7 ? -5.312 40.875 43.188 1 38.53 7 LEU B C 1
ATOM 1283 O O . LEU B 1 7 ? -6.176 40.094 42.781 1 38.53 7 LEU B O 1
ATOM 1287 N N . LYS B 1 8 ? -4.953 41.844 42.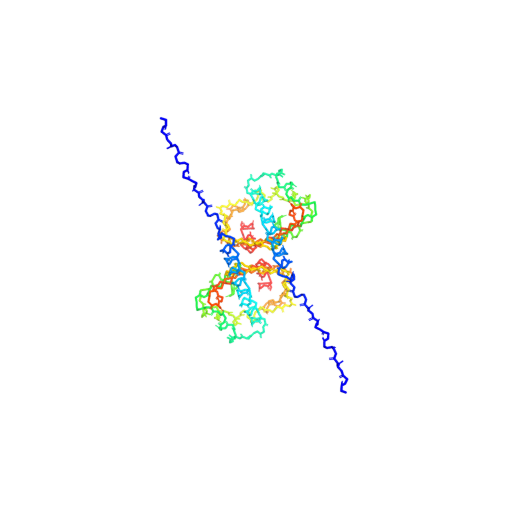375 1 34.62 8 LYS B N 1
ATOM 1288 C CA . LYS B 1 8 ? -4.875 41.75 40.938 1 34.62 8 LYS B CA 1
ATOM 1289 C C . LYS B 1 8 ? -3.945 40.625 40.5 1 34.62 8 LYS B C 1
ATOM 1291 O O . LYS B 1 8 ? -2.758 40.625 40.844 1 34.62 8 LYS B O 1
ATOM 1296 N N . ALA B 1 9 ? -4.422 39.375 40.344 1 35.03 9 ALA B N 1
ATOM 1297 C CA . ALA B 1 9 ? -3.719 38.25 39.719 1 35.03 9 ALA B CA 1
ATOM 1298 C C . ALA B 1 9 ? -3.322 38.562 38.281 1 35.03 9 ALA B C 1
ATOM 1300 O O . ALA B 1 9 ? -4.184 38.812 37.438 1 35.03 9 ALA B O 1
ATOM 1301 N N . SER B 1 10 ? -2.246 39.25 38.094 1 35.31 10 SER B N 1
ATOM 1302 C CA . SER B 1 10 ? -1.701 39.406 36.75 1 35.31 10 SER B CA 1
ATOM 1303 C C . SER B 1 10 ? -1.351 38.031 36.156 1 35.31 10 SER B C 1
ATOM 1305 O O . SER B 1 10 ? -0.43 37.375 36.625 1 35.31 10 SER B O 1
ATOM 1307 N N . ILE B 1 11 ? -2.295 37.25 35.812 1 32.69 11 ILE B N 1
ATOM 1308 C CA . ILE B 1 11 ? -2.014 36 35.125 1 32.69 11 ILE B CA 1
ATOM 1309 C C . ILE B 1 11 ? -1.214 36.281 33.844 1 32.69 11 ILE B C 1
ATOM 1311 O O . ILE B 1 11 ? -1.679 37 32.969 1 32.69 11 ILE B O 1
ATOM 1315 N N . VAL B 1 12 ? 0.103 36.219 33.875 1 33.12 12 VAL B N 1
ATOM 1316 C CA . VAL B 1 12 ? 1.066 36.219 32.781 1 33.12 12 VAL B CA 1
ATOM 1317 C C . VAL B 1 12 ? 0.681 35.125 31.766 1 33.12 12 VAL B C 1
ATOM 1319 O O . VAL B 1 12 ? 0.712 33.938 32.062 1 33.12 12 VAL B O 1
ATOM 1322 N N . ALA B 1 13 ? -0.257 35.312 30.891 1 38.12 13 ALA B N 1
ATOM 1323 C CA . ALA B 1 13 ? -0.549 34.469 29.734 1 38.12 13 ALA B CA 1
ATOM 1324 C C . ALA B 1 13 ? 0.682 34.312 28.844 1 38.12 13 ALA B C 1
ATOM 1326 O O . ALA B 1 13 ? 0.928 35.125 27.953 1 38.12 13 ALA B O 1
ATOM 1327 N N . ALA B 1 14 ? 1.883 34.219 29.312 1 36.75 14 ALA B N 1
ATOM 1328 C CA . ALA B 1 14 ? 2.953 34.312 28.328 1 36.75 14 ALA B CA 1
ATOM 1329 C C . ALA B 1 14 ? 2.76 33.312 27.188 1 36.75 14 ALA B C 1
ATOM 1331 O O . ALA B 1 14 ? 1.743 32.625 27.125 1 36.75 14 ALA B O 1
ATOM 1332 N N . THR B 1 15 ? 3.916 32.281 26.844 1 38.06 15 THR B N 1
ATOM 1333 C CA . THR B 1 15 ? 4.879 31.922 25.812 1 38.06 15 THR B CA 1
ATOM 1334 C C . THR B 1 15 ? 4.438 30.641 25.109 1 38.06 15 THR B C 1
ATOM 1336 O O . THR B 1 15 ? 4.984 29.562 25.344 1 38.06 15 THR B O 1
ATOM 1339 N N . GLY B 1 16 ? 3.238 30.219 25.109 1 39.47 16 GLY B N 1
ATOM 1340 C CA . GLY B 1 16 ? 2.873 28.906 24.609 1 39.47 16 GLY B CA 1
ATOM 1341 C C . GLY B 1 16 ? 3.146 28.734 23.125 1 39.47 16 GLY B C 1
ATOM 1342 O O . GLY B 1 16 ? 3.164 27.609 22.625 1 39.47 16 GLY B O 1
ATOM 1343 N N . ALA B 1 17 ? 3.113 29.828 22.375 1 46.53 17 ALA B N 1
ATOM 1344 C CA . ALA B 1 17 ? 3.154 29.703 20.922 1 46.53 17 ALA B CA 1
ATOM 1345 C C . ALA B 1 17 ? 4.516 29.203 20.438 1 46.53 17 ALA B C 1
ATOM 1347 O O . ALA B 1 17 ? 4.594 28.406 19.5 1 46.53 17 ALA B O 1
ATOM 1348 N N . SER B 1 18 ? 5.695 29.422 21.078 1 48.12 18 SER B N 1
ATOM 1349 C CA . SER B 1 18 ? 7.039 29.141 20.594 1 48.12 18 SER B CA 1
ATOM 1350 C C . SER B 1 18 ? 7.344 27.641 20.656 1 48.12 18 SER B C 1
ATOM 1352 O O . SER B 1 18 ? 7.988 27.094 19.766 1 48.12 18 SER B O 1
ATOM 1354 N N . ILE B 1 19 ? 6.707 26.875 21.688 1 45.97 19 ILE B N 1
ATOM 1355 C CA . ILE B 1 19 ? 7.027 25.469 21.891 1 45.97 19 ILE B CA 1
ATOM 1356 C C . ILE B 1 19 ? 6.336 24.625 20.828 1 45.97 19 ILE B C 1
ATOM 1358 O O . ILE B 1 19 ? 6.953 23.734 20.234 1 45.97 19 ILE B O 1
ATOM 1362 N N . ALA B 1 20 ? 4.969 24.938 20.547 1 50.66 20 ALA B N 1
ATOM 1363 C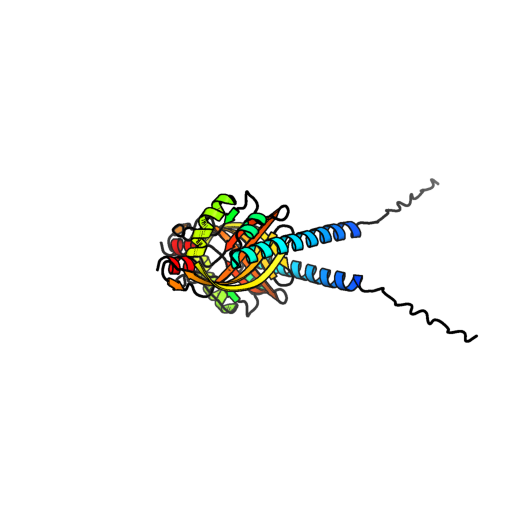 CA . ALA B 1 20 ? 4.25 24.203 19.516 1 50.66 20 ALA B CA 1
ATOM 1364 C C . ALA B 1 20 ? 4.895 24.391 18.156 1 50.66 20 ALA B C 1
ATOM 1366 O O . ALA B 1 20 ? 5.008 23.438 17.375 1 50.66 20 ALA B O 1
ATOM 1367 N N . SER B 1 21 ? 5.402 25.562 17.906 1 53.06 21 SER B N 1
ATOM 1368 C CA . SER B 1 21 ? 6.051 25.859 16.625 1 53.06 21 SER B CA 1
ATOM 1369 C C . SER B 1 21 ? 7.375 25.109 16.5 1 53.06 21 SER B C 1
ATOM 1371 O O . SER B 1 21 ? 7.699 24.609 15.422 1 53.06 21 SER B O 1
ATOM 1373 N N . VAL B 1 22 ? 8.133 25.047 17.656 1 50.97 22 VAL B N 1
ATOM 1374 C CA . VAL B 1 22 ? 9.414 24.344 17.656 1 50.97 22 VAL B CA 1
ATOM 1375 C C . VAL B 1 22 ? 9.18 22.844 17.484 1 50.97 22 VAL B C 1
ATOM 1377 O O . VAL B 1 22 ? 9.875 22.188 16.703 1 50.97 22 VAL B O 1
ATOM 1380 N N . ALA B 1 23 ? 8.203 22.234 18.219 1 59.38 23 ALA B N 1
ATOM 1381 C CA . ALA B 1 23 ? 7.879 20.812 18.109 1 59.38 23 ALA B CA 1
ATOM 1382 C C . ALA B 1 23 ? 7.43 20.453 16.703 1 59.38 23 ALA B C 1
ATOM 1384 O O . ALA B 1 23 ? 7.824 19.406 16.156 1 59.38 23 ALA B O 1
ATOM 1385 N N . LEU B 1 24 ? 6.703 21.375 16.203 1 63.47 24 LEU B N 1
ATOM 1386 C CA . LEU B 1 24 ? 6.25 21.172 14.836 1 63.47 24 LEU B CA 1
ATOM 1387 C C . LEU B 1 24 ? 7.414 21.266 13.859 1 63.47 24 LEU B C 1
ATOM 1389 O O . LEU B 1 24 ? 7.496 20.484 12.906 1 63.47 24 LEU B O 1
ATOM 1393 N N . ALA B 1 25 ? 8.367 22.141 14.133 1 66 25 ALA B N 1
ATOM 1394 C CA . ALA B 1 25 ? 9.547 22.281 13.281 1 66 25 ALA B CA 1
ATOM 1395 C C . ALA B 1 25 ? 10.438 21.047 13.375 1 66 25 ALA B C 1
ATOM 1397 O O . ALA B 1 25 ? 10.969 20.578 12.367 1 66 25 ALA B O 1
ATOM 1398 N N . ASP B 1 26 ? 10.578 20.578 14.547 1 71.56 26 ASP B N 1
ATOM 1399 C CA . ASP B 1 26 ? 11.391 19.375 14.758 1 71.56 26 ASP B CA 1
ATOM 1400 C C . ASP B 1 26 ? 10.773 18.172 14.055 1 71.56 26 ASP B C 1
ATOM 1402 O O . ASP B 1 26 ? 11.492 17.359 13.461 1 71.56 26 ASP B O 1
ATOM 1406 N N . ASP B 1 27 ? 9.547 18.141 14.086 1 80.88 27 ASP B N 1
ATOM 1407 C CA . ASP B 1 27 ? 8.852 17.047 13.414 1 80.88 27 ASP B CA 1
ATOM 1408 C C . ASP B 1 27 ? 9.016 17.141 11.898 1 80.88 27 ASP B C 1
ATOM 1410 O O . ASP B 1 27 ? 9.211 16.125 11.227 1 80.88 27 ASP B O 1
ATOM 1414 N N . GLU B 1 28 ? 9.023 18.375 11.445 1 85.25 28 GLU B N 1
ATOM 1415 C CA . GLU B 1 28 ? 9.195 18.578 10.008 1 85.25 28 GLU B CA 1
ATOM 1416 C C . GLU B 1 28 ? 10.617 18.234 9.57 1 85.25 28 GLU B C 1
ATOM 1418 O O . GLU B 1 28 ? 10.82 17.641 8.508 1 85.25 28 GLU B O 1
ATOM 1423 N N . ASP B 1 29 ? 11.57 18.672 10.391 1 90.75 29 ASP B N 1
ATOM 1424 C CA . ASP B 1 29 ? 12.961 18.344 10.094 1 90.75 29 ASP B CA 1
ATOM 1425 C C . ASP B 1 29 ? 13.188 16.828 10.094 1 90.75 29 ASP B C 1
ATOM 1427 O O . ASP B 1 29 ? 13.875 16.312 9.211 1 90.75 29 ASP B O 1
ATOM 1431 N N . GLN B 1 30 ? 12.68 16.188 11.047 1 94.75 30 GLN B N 1
ATOM 1432 C CA . GLN B 1 30 ? 12.797 14.734 11.094 1 94.75 30 GLN B CA 1
ATOM 1433 C C . GLN B 1 30 ? 12.125 14.086 9.891 1 94.75 30 GLN B C 1
ATOM 1435 O O . GLN B 1 30 ? 12.633 13.109 9.336 1 94.75 30 GLN B O 1
ATOM 1440 N N . SER B 1 31 ? 10.969 14.594 9.523 1 96.25 31 SER B N 1
ATOM 1441 C CA . SER B 1 31 ? 10.258 14.055 8.367 1 96.25 31 SER B CA 1
ATOM 1442 C C . SER B 1 31 ? 11.094 14.164 7.098 1 96.25 31 SER B C 1
ATOM 1444 O O . SER B 1 31 ? 11.164 13.227 6.309 1 96.25 31 SER B O 1
ATOM 1446 N N . GLU B 1 32 ? 11.703 15.273 6.938 1 96.25 32 GLU B N 1
ATOM 1447 C CA . GLU B 1 32 ? 12.547 15.484 5.762 1 96.25 32 GLU B CA 1
ATOM 1448 C C . GLU B 1 32 ? 13.758 14.555 5.773 1 96.25 32 GLU B C 1
ATOM 1450 O O . GLU B 1 32 ? 14.133 14 4.738 1 96.25 32 GLU B O 1
ATOM 1455 N N . ALA B 1 33 ? 14.398 14.438 6.91 1 97.88 33 ALA B N 1
ATOM 1456 C CA . ALA B 1 33 ? 15.555 13.547 7.035 1 97.88 33 ALA B CA 1
ATOM 1457 C C . ALA B 1 33 ? 15.164 12.102 6.75 1 97.88 33 ALA B C 1
ATOM 1459 O O . ALA B 1 33 ? 15.891 11.375 6.07 1 97.88 33 ALA B O 1
ATOM 1460 N N . SER B 1 34 ? 14.031 11.664 7.277 1 98.5 34 SER B N 1
ATOM 1461 C CA . SER B 1 34 ? 13.539 10.32 7.027 1 98.5 34 SER B CA 1
ATOM 1462 C C . SER B 1 34 ? 13.266 10.094 5.543 1 98.5 34 SER B C 1
ATOM 1464 O O . SER B 1 34 ? 13.617 9.047 4.996 1 98.5 34 SER B O 1
ATOM 1466 N N . LEU B 1 35 ? 12.648 11.07 4.945 1 98.38 35 LEU B N 1
ATOM 1467 C CA . LEU B 1 35 ? 12.367 10.977 3.518 1 98.38 35 LEU B CA 1
ATOM 1468 C C . LEU B 1 35 ? 13.656 10.836 2.717 1 98.38 35 LEU B C 1
ATOM 1470 O O . LEU B 1 35 ? 13.75 9.984 1.829 1 98.38 35 LEU B O 1
ATOM 1474 N N . GLN B 1 36 ? 14.625 11.656 3.023 1 98.38 36 GLN B N 1
ATOM 1475 C CA . GLN B 1 36 ? 15.891 11.609 2.299 1 98.38 36 GLN B CA 1
ATOM 1476 C C . GLN B 1 36 ? 16.547 10.242 2.441 1 98.38 36 GLN B C 1
ATOM 1478 O O . GLN B 1 36 ? 17.094 9.695 1.472 1 98.38 36 GLN B O 1
ATOM 1483 N N . THR B 1 37 ? 16.531 9.688 3.607 1 98.81 37 THR B N 1
ATOM 1484 C CA . THR B 1 37 ? 17.125 8.383 3.859 1 98.81 37 THR B CA 1
ATOM 1485 C C . THR B 1 37 ? 16.422 7.305 3.037 1 98.81 37 THR B C 1
ATOM 1487 O O . THR B 1 37 ? 17.078 6.496 2.371 1 98.81 37 THR B O 1
ATOM 1490 N N . VAL B 1 38 ? 15.094 7.297 3.02 1 98.81 38 VAL B N 1
ATOM 1491 C CA . VAL B 1 38 ? 14.305 6.289 2.314 1 98.81 38 VAL B CA 1
ATOM 1492 C C . VAL B 1 38 ? 14.516 6.434 0.808 1 98.81 38 VAL B C 1
ATOM 1494 O O . VAL B 1 38 ? 14.695 5.438 0.102 1 98.81 38 VAL B O 1
ATOM 1497 N N . MET B 1 39 ? 14.516 7.68 0.358 1 98.5 39 MET B N 1
ATOM 1498 C CA . MET B 1 39 ? 14.719 7.91 -1.068 1 98.5 39 MET B CA 1
ATOM 1499 C C . MET B 1 39 ? 16.125 7.5 -1.492 1 98.5 39 MET B C 1
ATOM 1501 O O . MET B 1 39 ? 16.328 7 -2.6 1 98.5 39 MET B O 1
ATOM 1505 N N . SER B 1 40 ? 17.094 7.75 -0.613 1 98.56 40 SER B N 1
ATOM 1506 C CA . SER B 1 40 ? 18.453 7.305 -0.897 1 98.56 40 SER B CA 1
ATOM 1507 C C . SER B 1 40 ? 18.531 5.785 -1.015 1 98.56 40 SER B C 1
ATOM 1509 O O . SER B 1 40 ? 19.219 5.258 -1.894 1 98.56 40 SER B O 1
ATOM 1511 N N . LEU B 1 41 ? 17.828 5.109 -0.139 1 98.38 41 LEU B N 1
ATOM 1512 C CA . LEU B 1 41 ? 17.812 3.652 -0.221 1 98.38 41 LEU B CA 1
ATOM 1513 C C . LEU B 1 41 ? 17.109 3.184 -1.489 1 98.38 41 LEU B C 1
ATOM 1515 O O . LEU B 1 41 ? 17.578 2.27 -2.168 1 98.38 41 LEU B O 1
ATOM 1519 N N . MET B 1 42 ? 16 3.768 -1.84 1 97.19 42 MET B N 1
ATOM 1520 C CA . MET B 1 42 ? 15.305 3.438 -3.078 1 97.19 42 MET B CA 1
ATOM 1521 C C . MET B 1 42 ? 16.219 3.619 -4.285 1 97.19 42 MET B C 1
ATOM 1523 O O . MET B 1 42 ? 16.266 2.768 -5.176 1 97.19 42 MET B O 1
ATOM 1527 N N . GLY B 1 43 ? 16.938 4.707 -4.289 1 95.31 43 GLY B N 1
ATOM 1528 C CA . GLY B 1 43 ? 17.891 4.957 -5.359 1 95.31 43 GLY B CA 1
ATOM 1529 C C . GLY B 1 43 ? 18.984 3.912 -5.441 1 95.31 43 GLY B C 1
ATOM 1530 O O . GLY B 1 43 ? 19.328 3.459 -6.531 1 95.31 43 GLY B O 1
ATOM 1531 N N . ALA B 1 44 ? 19.516 3.523 -4.297 1 96.12 44 ALA B N 1
ATOM 1532 C CA . ALA B 1 44 ? 20.547 2.498 -4.238 1 96.12 44 ALA B CA 1
ATOM 1533 C C . ALA B 1 44 ? 20.031 1.161 -4.762 1 96.12 44 ALA B C 1
ATOM 1535 O O . ALA B 1 44 ? 20.75 0.448 -5.473 1 96.12 44 ALA B O 1
ATOM 1536 N N . MET B 1 45 ? 18.828 0.81 -4.438 1 93.06 45 MET B N 1
ATOM 1537 C CA . MET B 1 45 ? 18.203 -0.414 -4.934 1 93.06 45 MET B CA 1
ATOM 1538 C C . MET B 1 45 ? 18.047 -0.367 -6.449 1 93.06 45 MET B C 1
ATOM 1540 O O . MET B 1 45 ? 18.344 -1.343 -7.141 1 93.06 45 MET B O 1
ATOM 1544 N N . GLY B 1 46 ? 17.609 0.745 -6.977 1 89.81 46 GLY B N 1
ATOM 1545 C CA . GLY B 1 46 ? 17.438 0.901 -8.414 1 89.81 46 GLY B CA 1
ATOM 1546 C C . GLY B 1 46 ? 18.734 0.787 -9.188 1 89.81 46 GLY B C 1
ATOM 1547 O O . GLY B 1 46 ? 18.766 0.249 -10.297 1 89.81 46 GLY B O 1
ATOM 1548 N N . SER B 1 47 ? 19.828 1.213 -8.594 1 91.56 47 SER B N 1
ATOM 1549 C CA . SER B 1 47 ? 21.109 1.231 -9.297 1 91.56 47 SER B CA 1
ATOM 1550 C C . SER B 1 47 ? 21.938 -0.009 -8.969 1 91.56 47 SER B C 1
ATOM 1552 O O . SER B 1 47 ? 22.984 -0.237 -9.578 1 91.56 47 SER B O 1
ATOM 1554 N N . GLY B 1 48 ? 21.484 -0.724 -8.07 1 89.62 48 GLY B N 1
ATOM 1555 C CA . GLY B 1 48 ? 22.234 -1.912 -7.676 1 89.62 48 GLY B CA 1
ATOM 1556 C C . GLY B 1 48 ? 23.469 -1.6 -6.855 1 89.62 48 GLY B C 1
ATOM 1557 O O . GLY B 1 48 ? 24.438 -2.352 -6.883 1 89.62 48 GLY B O 1
ATOM 1558 N N . ASP B 1 49 ? 23.516 -0.482 -6.137 1 93.69 49 ASP B N 1
ATOM 1559 C CA . ASP B 1 49 ? 24.625 -0.085 -5.285 1 93.69 49 ASP B CA 1
ATOM 1560 C C . ASP B 1 49 ? 24.531 -0.758 -3.918 1 93.69 49 ASP B C 1
ATOM 1562 O O . ASP B 1 49 ? 24 -0.182 -2.969 1 93.69 49 ASP B O 1
ATOM 1566 N N . MET B 1 50 ? 25.141 -1.872 -3.771 1 93 50 MET B N 1
ATOM 1567 C CA . MET B 1 50 ? 25.016 -2.703 -2.578 1 93 50 MET B CA 1
ATOM 1568 C C . MET B 1 50 ? 25.688 -2.045 -1.378 1 93 50 MET B C 1
ATOM 1570 O O . MET B 1 50 ? 25.234 -2.209 -0.243 1 93 50 MET B O 1
ATOM 1574 N N . ALA B 1 51 ? 26.734 -1.361 -1.619 1 95.88 51 ALA B N 1
ATOM 1575 C CA . ALA B 1 51 ? 27.422 -0.679 -0.528 1 95.88 51 ALA B CA 1
ATOM 1576 C C . ALA B 1 51 ? 26.547 0.42 0.071 1 95.88 51 ALA B C 1
ATOM 1578 O O . ALA B 1 51 ? 26.422 0.524 1.294 1 95.88 51 ALA B O 1
ATOM 1579 N N . ALA B 1 52 ? 26.031 1.198 -0.812 1 97.38 52 ALA B N 1
ATOM 1580 C CA . ALA B 1 52 ? 25.125 2.246 -0.344 1 97.38 52 ALA B CA 1
ATOM 1581 C C . ALA B 1 52 ? 23.938 1.65 0.4 1 97.38 52 ALA B C 1
ATOM 1583 O O . ALA B 1 52 ? 23.5 2.186 1.424 1 97.38 52 ALA B O 1
ATOM 1584 N N . MET B 1 53 ? 23.391 0.597 -0.124 1 97.5 53 MET B N 1
ATOM 1585 C CA . MET B 1 53 ? 22.281 -0.067 0.551 1 97.5 53 MET B CA 1
ATOM 1586 C C . MET B 1 53 ? 22.672 -0.492 1.961 1 97.5 53 MET B C 1
ATOM 1588 O O . MET B 1 53 ? 21.953 -0.235 2.92 1 97.5 53 MET B O 1
ATOM 1592 N N . ALA B 1 54 ? 23.828 -1.105 2.055 1 97.44 54 ALA B N 1
ATOM 1593 C CA . ALA B 1 54 ? 24.297 -1.6 3.348 1 97.44 54 ALA B CA 1
ATOM 1594 C C . ALA B 1 54 ? 24.406 -0.464 4.359 1 97.44 54 ALA B C 1
ATOM 1596 O O . ALA B 1 54 ? 24.078 -0.639 5.535 1 97.44 54 ALA B O 1
ATOM 1597 N N . ASP B 1 55 ? 24.844 0.662 3.955 1 98.38 55 ASP B N 1
ATOM 1598 C CA . ASP B 1 55 ? 25.031 1.809 4.836 1 98.38 55 ASP B CA 1
ATOM 1599 C C . ASP B 1 55 ? 23.688 2.379 5.293 1 98.38 55 ASP B C 1
ATOM 1601 O O . ASP B 1 55 ? 23.578 2.918 6.398 1 98.38 55 ASP B O 1
ATOM 1605 N N . LEU B 1 56 ? 22.703 2.24 4.469 1 98.75 56 LEU B N 1
ATOM 1606 C CA . LEU B 1 56 ? 21.422 2.898 4.699 1 98.75 56 LEU B CA 1
ATOM 1607 C C . LEU B 1 56 ? 20.469 1.977 5.445 1 98.75 56 LEU B C 1
ATOM 1609 O O . LEU B 1 56 ? 19.422 2.416 5.922 1 98.75 56 LEU B O 1
ATOM 1613 N N . MET B 1 57 ? 20.797 0.75 5.598 1 98.75 57 MET B N 1
ATOM 1614 C CA . MET B 1 57 ? 19.953 -0.234 6.262 1 98.75 57 MET B CA 1
ATOM 1615 C C . MET B 1 57 ? 20.438 -0.507 7.68 1 98.75 57 MET B C 1
ATOM 1617 O O . MET B 1 57 ? 21.625 -0.736 7.898 1 98.75 57 MET B O 1
ATOM 1621 N N . ALA B 1 58 ? 19.547 -0.446 8.633 1 98.81 58 ALA B N 1
ATOM 1622 C CA . ALA B 1 58 ? 19.875 -0.854 9.992 1 98.81 58 ALA B CA 1
ATOM 1623 C C . ALA B 1 58 ? 20.141 -2.355 10.07 1 98.81 58 ALA B C 1
ATOM 1625 O O . ALA B 1 58 ? 19.594 -3.127 9.273 1 98.81 58 ALA B O 1
ATOM 1626 N N . ASP B 1 59 ? 20.875 -2.789 11.055 1 98.56 59 ASP B N 1
ATOM 1627 C CA . ASP B 1 59 ? 21.203 -4.203 11.227 1 98.56 59 ASP B CA 1
ATOM 1628 C C . ASP B 1 59 ? 19.938 -5.023 11.508 1 98.56 59 ASP B C 1
ATOM 1630 O O . ASP B 1 59 ? 19.844 -6.184 11.102 1 98.56 59 ASP B O 1
ATOM 1634 N N . ASP B 1 60 ? 18.969 -4.402 12.125 1 98.56 60 ASP B N 1
ATOM 1635 C CA . ASP B 1 60 ? 17.75 -5.113 12.508 1 98.56 60 ASP B CA 1
ATOM 1636 C C . ASP B 1 60 ? 16.594 -4.773 11.562 1 98.56 60 ASP B C 1
ATOM 1638 O O . ASP B 1 60 ? 15.422 -4.898 11.93 1 98.56 60 ASP B O 1
ATOM 1642 N N . MET B 1 61 ? 16.875 -4.238 10.375 1 98.62 61 MET B N 1
ATOM 1643 C CA . MET B 1 61 ? 15.836 -3.883 9.414 1 98.62 61 MET B CA 1
ATOM 1644 C C . MET B 1 61 ? 14.922 -5.07 9.141 1 98.62 61 MET B C 1
ATOM 1646 O O . MET B 1 61 ? 15.391 -6.207 9.047 1 98.62 61 MET B O 1
ATOM 1650 N N . VAL B 1 62 ? 13.664 -4.777 9.055 1 98.69 62 VAL B N 1
ATOM 1651 C CA . VAL B 1 62 ? 12.672 -5.762 8.648 1 98.69 62 VAL B CA 1
ATOM 1652 C C . VAL B 1 62 ? 12.188 -5.453 7.234 1 98.69 62 VAL B C 1
ATOM 1654 O O . VAL B 1 62 ? 11.812 -4.316 6.93 1 98.69 62 VAL B O 1
ATOM 1657 N N . TRP B 1 63 ? 12.305 -6.398 6.379 1 98.19 63 TRP B N 1
ATOM 1658 C CA . TRP B 1 63 ? 11.688 -6.398 5.059 1 98.19 63 TRP B CA 1
ATOM 1659 C C . TRP B 1 63 ? 10.398 -7.215 5.059 1 98.19 63 TRP B C 1
ATOM 1661 O O . TRP B 1 63 ? 10.414 -8.398 5.387 1 98.19 63 TRP B O 1
ATOM 1671 N N . HIS B 1 64 ? 9.336 -6.457 4.73 1 98.06 64 HIS B N 1
ATOM 1672 C CA . HIS B 1 64 ? 8.039 -7.121 4.766 1 98.06 64 HIS B CA 1
ATOM 1673 C C . HIS B 1 64 ? 7.277 -6.914 3.459 1 98.06 64 HIS B C 1
ATOM 1675 O O . HIS B 1 64 ? 7.043 -5.773 3.049 1 98.06 64 HIS B O 1
ATOM 1681 N N . ASN B 1 65 ? 6.973 -7.906 2.816 1 97.62 65 ASN B N 1
ATOM 1682 C CA . ASN B 1 65 ? 6.043 -7.926 1.69 1 97.62 65 ASN B CA 1
ATOM 1683 C C . ASN B 1 65 ? 5.18 -9.188 1.696 1 97.62 65 ASN B C 1
ATOM 1685 O O . ASN B 1 65 ? 5.656 -10.266 2.049 1 97.62 65 ASN B O 1
ATOM 1689 N N . GLU B 1 66 ? 3.9 -8.977 1.365 1 98.19 66 GLU B N 1
ATOM 1690 C CA . GLU B 1 66 ? 2.98 -10.102 1.236 1 98.19 66 GLU B CA 1
ATOM 1691 C C . GLU B 1 66 ? 3.104 -10.766 -0.134 1 98.19 66 GLU B C 1
ATOM 1693 O O . GLU B 1 66 ? 3.549 -10.133 -1.095 1 98.19 66 GLU B O 1
ATOM 1698 N N . GLY B 1 67 ? 2.664 -12.031 -0.171 1 98.44 67 GLY B N 1
ATOM 1699 C CA . GLY B 1 67 ? 2.586 -12.656 -1.485 1 98.44 67 GLY B CA 1
ATOM 1700 C C . GLY B 1 67 ? 2.768 -14.156 -1.449 1 98.44 67 GLY B C 1
ATOM 1701 O O . GLY B 1 67 ? 2.59 -14.789 -0.403 1 98.44 67 GLY B O 1
ATOM 1702 N N . ASP B 1 68 ? 3.078 -14.727 -2.607 1 98.25 68 ASP B N 1
ATOM 1703 C CA . ASP B 1 68 ? 3.273 -16.156 -2.85 1 98.25 68 ASP B CA 1
ATOM 1704 C C . ASP B 1 68 ? 4.531 -16.656 -2.148 1 98.25 68 ASP B C 1
ATOM 1706 O O . ASP B 1 68 ? 5.648 -16.297 -2.518 1 98.25 68 ASP B O 1
ATOM 1710 N N . PRO B 1 69 ? 4.301 -17.578 -1.176 1 96.38 69 PRO B N 1
ATOM 1711 C CA . PRO B 1 69 ? 5.461 -18.031 -0.399 1 96.38 69 PRO B CA 1
ATOM 1712 C C . PRO B 1 69 ? 6.453 -18.828 -1.234 1 96.38 69 PRO B C 1
ATOM 1714 O O . PRO B 1 69 ? 7.578 -19.094 -0.79 1 96.38 69 PRO B O 1
ATOM 1717 N N . ASN B 1 70 ? 6.082 -19.172 -2.42 1 95.06 70 ASN B N 1
ATOM 1718 C CA . ASN B 1 70 ? 6.996 -19.906 -3.295 1 95.06 70 ASN B CA 1
ATOM 1719 C C . ASN B 1 70 ? 7.984 -18.953 -3.977 1 95.06 70 ASN B C 1
ATOM 1721 O O . ASN B 1 70 ? 8.938 -19.406 -4.617 1 95.06 70 ASN B O 1
ATOM 1725 N N . ILE B 1 71 ? 7.793 -17.719 -3.902 1 96.69 71 ILE B N 1
ATOM 1726 C CA . ILE B 1 71 ? 8.711 -16.719 -4.449 1 96.69 71 ILE B CA 1
ATOM 1727 C C . ILE B 1 71 ? 9.781 -16.391 -3.418 1 96.69 71 ILE B C 1
ATOM 1729 O O . ILE B 1 71 ? 9.477 -16.031 -2.283 1 96.69 71 ILE B O 1
ATOM 1733 N N . PRO B 1 72 ? 11 -16.406 -3.754 1 94.62 72 PRO B N 1
ATOM 1734 C CA . PRO B 1 72 ? 12.109 -16.438 -2.795 1 94.62 72 PRO B CA 1
ATOM 1735 C C . PRO B 1 72 ? 12.266 -15.133 -2.025 1 94.62 72 PRO B C 1
ATOM 1737 O O . PRO B 1 72 ? 12.945 -15.094 -0.997 1 94.62 72 PRO B O 1
ATOM 1740 N N . TRP B 1 73 ? 11.68 -14.07 -2.512 1 94.75 73 TRP B N 1
ATOM 1741 C CA . TRP B 1 73 ? 11.922 -12.797 -1.844 1 94.75 73 TRP B CA 1
ATOM 1742 C C . TRP B 1 73 ? 10.688 -12.352 -1.061 1 94.75 73 TRP B C 1
ATOM 1744 O O . TRP B 1 73 ? 10.625 -11.219 -0.577 1 94.75 73 TRP B O 1
ATOM 1754 N N . ILE B 1 74 ? 9.711 -13.195 -1.008 1 96.56 74 ILE B N 1
ATOM 1755 C CA . ILE B 1 74 ? 8.547 -12.867 -0.181 1 96.56 74 ILE B CA 1
ATOM 1756 C C . ILE B 1 74 ? 8.875 -13.125 1.288 1 96.56 74 ILE B C 1
ATOM 1758 O O . ILE B 1 74 ? 9.383 -14.195 1.64 1 96.56 74 ILE B O 1
ATOM 1762 N N . GLY B 1 75 ? 8.57 -12.156 2.102 1 90.44 75 GLY B N 1
ATOM 1763 C CA . GLY B 1 75 ? 8.945 -12.211 3.506 1 90.44 75 GLY B CA 1
ATOM 1764 C C . GLY B 1 75 ? 7.812 -12.664 4.406 1 90.44 75 GLY B C 1
ATOM 1765 O O . GLY B 1 75 ? 6.895 -13.352 3.959 1 90.44 75 GLY B O 1
ATOM 1766 N N . PRO B 1 76 ? 8.18 -12.281 5.66 1 95.19 76 PRO B N 1
ATOM 1767 C CA . PRO B 1 76 ? 9.086 -11.297 6.258 1 95.19 76 PRO B CA 1
ATOM 1768 C C . PRO B 1 76 ? 10.516 -11.82 6.387 1 95.19 76 PRO B C 1
ATOM 1770 O O . PRO B 1 76 ? 10.719 -13 6.664 1 95.19 76 PRO B O 1
ATOM 1773 N N . TRP B 1 77 ? 11.461 -10.828 6.152 1 96.94 77 TRP B N 1
ATOM 1774 C CA . TRP B 1 77 ? 12.883 -11.031 6.406 1 96.94 77 TRP B CA 1
ATOM 1775 C C . TRP B 1 77 ? 13.375 -10.094 7.512 1 96.94 77 TRP B C 1
ATOM 1777 O O . TRP B 1 77 ? 13.18 -8.883 7.438 1 96.94 77 TRP B O 1
ATOM 1787 N N . GLU B 1 78 ? 13.969 -10.742 8.516 1 98 78 GLU B N 1
ATOM 1788 C CA . GLU B 1 78 ? 14.438 -9.977 9.672 1 98 78 GLU B CA 1
ATOM 1789 C C . GLU B 1 78 ? 15.961 -9.898 9.695 1 98 78 GLU B C 1
ATOM 1791 O O . GLU B 1 78 ? 16.641 -10.922 9.773 1 98 78 GLU B O 1
ATOM 1796 N N . GLY B 1 79 ? 16.359 -8.656 9.625 1 98.38 79 GLY B N 1
ATOM 1797 C CA . GLY B 1 79 ? 17.797 -8.414 9.695 1 98.38 79 GLY B CA 1
ATOM 1798 C C . GLY B 1 79 ? 18.422 -8.18 8.328 1 98.38 79 GLY B C 1
ATOM 1799 O O . GLY B 1 79 ? 18.062 -8.844 7.355 1 98.38 79 GLY B O 1
ATOM 1800 N N . LYS B 1 80 ? 19.375 -7.277 8.391 1 97.81 80 LYS B N 1
ATOM 1801 C CA . LYS B 1 80 ? 20.078 -6.852 7.18 1 97.81 80 LYS B CA 1
ATOM 1802 C C . LYS B 1 80 ? 20.734 -8.039 6.48 1 97.81 80 LYS B C 1
ATOM 1804 O O . LYS B 1 80 ? 20.703 -8.141 5.25 1 97.81 80 LYS B O 1
ATOM 1809 N N . GLU B 1 81 ? 21.312 -8.953 7.199 1 96.5 81 GLU B N 1
ATOM 1810 C CA . GLU B 1 81 ? 21.984 -10.125 6.625 1 96.5 81 GLU B CA 1
ATOM 1811 C C . GLU B 1 81 ? 20.984 -11.016 5.883 1 96.5 81 GLU B C 1
ATOM 1813 O O . GLU B 1 81 ? 21.266 -11.461 4.766 1 96.5 81 GLU B O 1
ATOM 1818 N N . ALA B 1 82 ? 19.844 -11.266 6.422 1 96.5 82 ALA B N 1
ATOM 1819 C CA . ALA B 1 82 ? 18.812 -12.062 5.77 1 96.5 82 ALA B CA 1
ATOM 1820 C C . ALA B 1 82 ? 18.328 -11.398 4.488 1 96.5 82 ALA B C 1
ATOM 1822 O O . ALA B 1 82 ? 18.109 -12.062 3.477 1 96.5 82 ALA B O 1
ATOM 1823 N N . ILE B 1 83 ? 18.203 -10.078 4.555 1 96.94 83 ILE B N 1
ATOM 1824 C CA . ILE B 1 83 ? 17.703 -9.32 3.414 1 96.94 83 ILE B CA 1
ATOM 1825 C C . ILE B 1 83 ? 18.719 -9.391 2.266 1 96.94 83 ILE B C 1
ATOM 1827 O O . ILE B 1 83 ? 18.344 -9.664 1.121 1 96.94 83 ILE B O 1
ATOM 1831 N N . PHE B 1 84 ? 19.938 -9.25 2.557 1 94.94 84 PHE B N 1
ATOM 1832 C CA . PHE B 1 84 ? 20.953 -9.336 1.514 1 94.94 84 PHE B CA 1
ATOM 1833 C C . PHE B 1 84 ? 21.031 -10.742 0.943 1 94.94 84 PHE B C 1
ATOM 1835 O O . PHE B 1 84 ? 21.438 -10.938 -0.207 1 94.94 84 PHE B O 1
ATOM 1842 N N . GLY B 1 85 ? 20.594 -11.703 1.731 1 92.31 85 GLY B N 1
ATOM 1843 C CA . GLY B 1 85 ? 20.578 -13.086 1.276 1 92.31 85 GLY B CA 1
ATOM 1844 C C . GLY B 1 85 ? 19.672 -13.305 0.081 1 92.31 85 GLY B C 1
ATOM 1845 O O . GLY B 1 85 ? 19.969 -14.117 -0.798 1 92.31 85 GLY B O 1
ATOM 1846 N N . PHE B 1 86 ? 18.547 -12.562 0.077 1 92.5 86 PHE B N 1
ATOM 1847 C CA . PHE B 1 86 ? 17.641 -12.82 -1.041 1 92.5 86 PHE B CA 1
ATOM 1848 C C . PHE B 1 86 ? 17.766 -11.719 -2.092 1 92.5 86 PHE B C 1
ATOM 1850 O O . PHE B 1 86 ? 17.266 -11.875 -3.211 1 92.5 86 PHE B O 1
ATOM 1857 N N . LEU B 1 87 ? 18.391 -10.602 -1.807 1 91.56 87 LEU B N 1
ATOM 1858 C CA . LEU B 1 87 ? 18.406 -9.484 -2.74 1 91.56 87 LEU B CA 1
ATOM 1859 C C . LEU B 1 87 ? 19.062 -9.875 -4.055 1 91.56 87 LEU B C 1
ATOM 1861 O O . LEU B 1 87 ? 18.656 -9.414 -5.125 1 91.56 87 LEU B O 1
ATOM 1865 N N . GLY B 1 88 ? 20.109 -10.742 -3.943 1 86.88 88 GLY B N 1
ATOM 1866 C CA . GLY B 1 88 ? 20.734 -11.258 -5.156 1 86.88 88 GLY B CA 1
ATOM 1867 C C . GLY B 1 88 ? 19.781 -12.078 -6.008 1 86.88 88 GLY B C 1
ATOM 1868 O O . GLY B 1 88 ? 19.734 -11.914 -7.227 1 86.88 88 GLY B O 1
ATOM 1869 N N . VAL B 1 89 ? 19.062 -12.914 -5.355 1 91.38 89 VAL B N 1
ATOM 1870 C CA . VAL B 1 89 ? 18.078 -13.75 -6.039 1 91.38 89 VAL B CA 1
ATOM 1871 C C . VAL B 1 89 ? 17 -12.867 -6.652 1 91.38 89 VAL B C 1
ATOM 1873 O O . VAL B 1 89 ? 16.594 -13.078 -7.805 1 91.38 89 VAL B O 1
ATOM 1876 N N . PHE B 1 90 ? 16.578 -11.875 -5.891 1 93.44 90 PHE B N 1
ATOM 1877 C CA . PHE B 1 90 ? 15.578 -10.93 -6.371 1 93.44 90 PHE B CA 1
ATOM 1878 C C . PHE B 1 90 ? 16.078 -10.203 -7.617 1 93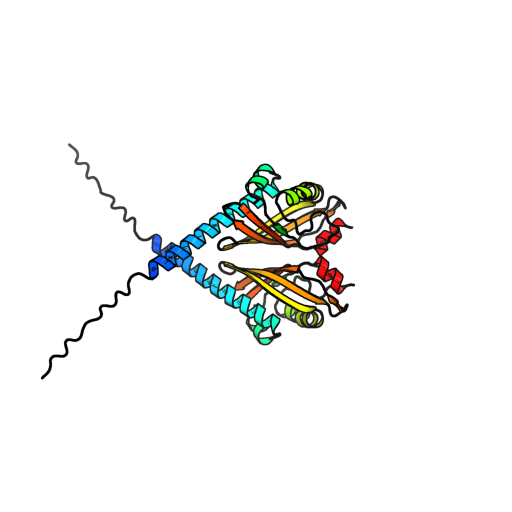.44 90 PHE B C 1
ATOM 1880 O O . PHE B 1 90 ? 15.367 -10.148 -8.633 1 93.44 90 PHE B O 1
ATOM 1887 N N . SER B 1 91 ? 17.234 -9.734 -7.539 1 90.06 91 SER B N 1
ATOM 1888 C CA . SER B 1 91 ? 17.812 -8.961 -8.641 1 90.06 91 SER B CA 1
ATOM 1889 C C . SER B 1 91 ? 17.938 -9.812 -9.898 1 90.06 91 SER B C 1
ATOM 1891 O O . SER B 1 91 ? 17.812 -9.297 -11.016 1 90.06 91 SER B O 1
ATOM 1893 N N . GLU B 1 92 ? 18.109 -11.078 -9.75 1 91.38 92 GLU B N 1
ATOM 1894 C CA . GLU B 1 92 ? 18.266 -11.984 -10.883 1 91.38 92 GLU B CA 1
ATOM 1895 C C . GLU B 1 92 ? 16.922 -12.406 -11.445 1 91.38 92 GLU B C 1
ATOM 1897 O O . GLU B 1 92 ? 16.828 -12.875 -12.586 1 91.38 92 GLU B O 1
ATOM 1902 N N . ASN B 1 93 ? 15.906 -12.219 -10.688 1 93.69 93 ASN B N 1
ATOM 1903 C CA . ASN B 1 93 ? 14.648 -12.844 -11.086 1 93.69 93 ASN B CA 1
ATOM 1904 C C . ASN B 1 93 ? 13.562 -11.812 -11.336 1 93.69 93 ASN B C 1
ATOM 1906 O O . ASN B 1 93 ? 12.469 -12.148 -11.789 1 93.69 93 ASN B O 1
ATOM 1910 N N . PHE B 1 94 ? 13.828 -10.602 -11.039 1 95.19 94 PHE B N 1
ATOM 1911 C CA . PHE B 1 94 ? 12.875 -9.523 -11.273 1 95.19 94 PHE B CA 1
ATOM 1912 C C . PHE B 1 94 ? 13.547 -8.352 -11.992 1 95.19 94 PHE B C 1
ATOM 1914 O O . PHE B 1 94 ? 14.453 -7.719 -11.445 1 95.19 94 PHE B O 1
ATOM 1921 N N . GLN B 1 95 ? 13.078 -8.086 -13.195 1 95.69 95 GLN B N 1
ATOM 1922 C CA . GLN B 1 95 ? 13.539 -6.941 -13.969 1 95.69 95 GLN B CA 1
ATOM 1923 C C . GLN B 1 95 ? 12.484 -5.836 -14 1 95.69 95 GLN B C 1
ATOM 1925 O O . GLN B 1 95 ? 11.453 -5.977 -14.648 1 95.69 95 GLN B O 1
ATOM 1930 N N . THR B 1 96 ? 12.812 -4.77 -13.375 1 96.12 96 THR B N 1
ATOM 1931 C CA . THR B 1 96 ? 11.906 -3.627 -13.383 1 96.12 96 THR B CA 1
ATOM 1932 C C . THR B 1 96 ? 11.898 -2.955 -14.75 1 96.12 96 THR B C 1
ATOM 1934 O O . THR B 1 96 ? 12.953 -2.633 -15.297 1 96.12 96 THR B O 1
ATOM 1937 N N . THR B 1 97 ? 10.727 -2.754 -15.305 1 97.38 97 THR B N 1
ATOM 1938 C CA . THR B 1 97 ? 10.617 -2.127 -16.609 1 97.38 97 THR B CA 1
ATOM 1939 C C . THR B 1 97 ? 9.938 -0.764 -16.516 1 97.38 97 THR B C 1
ATOM 1941 O O . THR B 1 97 ? 10.008 0.042 -17.438 1 97.38 97 THR B O 1
ATOM 1944 N N . LYS B 1 98 ? 9.281 -0.503 -15.492 1 97.12 98 LYS B N 1
ATOM 1945 C CA . LYS B 1 98 ? 8.656 0.773 -15.156 1 97.12 98 LYS B CA 1
ATOM 1946 C C . LYS B 1 98 ? 8.648 1.003 -13.648 1 97.12 98 LYS B C 1
ATOM 1948 O O . LYS B 1 98 ? 8.391 0.077 -12.875 1 97.12 98 LYS B O 1
ATOM 1953 N N . TRP B 1 99 ? 8.977 2.152 -13.211 1 96.62 99 TRP B N 1
ATOM 1954 C CA . TRP B 1 99 ? 8.922 2.572 -11.812 1 96.62 99 TRP B CA 1
ATOM 1955 C C . TRP B 1 99 ? 8.75 4.082 -11.703 1 96.62 99 TRP B C 1
ATOM 1957 O O . TRP B 1 99 ? 9.68 4.844 -11.992 1 96.62 99 TRP B O 1
ATOM 1967 N N . GLU B 1 100 ? 7.656 4.469 -11.289 1 97.25 100 GLU B N 1
ATOM 1968 C CA . GLU B 1 100 ? 7.328 5.883 -11.133 1 97.25 100 GLU B CA 1
ATOM 1969 C C . GLU B 1 100 ? 6.691 6.16 -9.781 1 97.25 100 GLU B C 1
ATOM 1971 O O . GLU B 1 100 ? 5.684 5.551 -9.422 1 97.25 100 GLU B O 1
ATOM 1976 N N . ASN B 1 101 ? 7.285 7.078 -9.031 1 97.81 101 ASN B N 1
ATOM 1977 C CA . ASN B 1 101 ? 6.664 7.531 -7.789 1 97.81 101 ASN B CA 1
ATOM 1978 C C . ASN B 1 101 ? 5.629 8.617 -8.047 1 97.81 101 ASN B C 1
ATOM 1980 O O . ASN B 1 101 ? 5.91 9.602 -8.734 1 97.81 101 ASN B O 1
ATOM 1984 N N . THR B 1 102 ? 4.488 8.461 -7.512 1 97.5 102 THR B N 1
ATOM 1985 C CA . THR B 1 102 ? 3.422 9.422 -7.75 1 97.5 102 THR B CA 1
ATOM 1986 C C . THR B 1 102 ? 3.158 10.258 -6.5 1 97.5 102 THR B C 1
ATOM 1988 O O . THR B 1 102 ? 2.994 11.477 -6.582 1 97.5 102 THR B O 1
ATOM 1991 N N . ASP B 1 103 ? 3.045 9.695 -5.336 1 98.25 103 ASP B N 1
ATOM 1992 C CA . ASP B 1 103 ? 2.861 10.391 -4.066 1 98.25 103 ASP B CA 1
ATOM 1993 C C . ASP B 1 103 ? 3.943 9.992 -3.062 1 98.25 103 ASP B C 1
ATOM 1995 O O . ASP B 1 103 ? 4.301 8.82 -2.959 1 98.25 103 ASP B O 1
ATOM 1999 N N . VAL B 1 104 ? 4.445 11.023 -2.383 1 98.19 104 VAL B N 1
ATOM 2000 C CA . VAL B 1 104 ? 5.453 10.844 -1.347 1 98.19 104 VAL B CA 1
ATOM 2001 C C . VAL B 1 104 ? 5.07 11.641 -0.105 1 98.19 104 VAL B C 1
ATOM 2003 O O . VAL B 1 104 ? 4.855 12.852 -0.183 1 98.19 104 VAL B O 1
ATOM 2006 N N . LEU B 1 105 ? 4.922 10.938 1.021 1 98.12 105 LEU B N 1
ATOM 2007 C CA . LEU B 1 105 ? 4.605 11.555 2.303 1 98.12 105 LEU B CA 1
ATOM 2008 C C . LEU B 1 105 ? 5.629 11.164 3.363 1 98.12 105 LEU B C 1
ATOM 2010 O O . LEU B 1 105 ? 6.109 10.031 3.377 1 98.12 105 LEU B O 1
ATOM 2014 N N . ALA B 1 106 ? 5.902 12.117 4.219 1 98 106 ALA B N 1
ATOM 2015 C CA . ALA B 1 106 ? 6.762 11.836 5.367 1 98 106 ALA B CA 1
ATOM 2016 C C . ALA B 1 106 ? 6.219 12.5 6.633 1 98 106 ALA B C 1
ATOM 2018 O O . ALA B 1 106 ? 5.73 13.633 6.586 1 98 106 ALA B O 1
ATOM 2019 N N . SER B 1 107 ? 6.199 11.812 7.707 1 96.38 107 SER B N 1
ATOM 2020 C CA . SER B 1 107 ? 5.812 12.289 9.031 1 96.38 107 SER B CA 1
ATOM 2021 C C . SER B 1 107 ? 6.652 11.633 10.125 1 96.38 107 SER B C 1
ATOM 2023 O O . SER B 1 107 ? 6.488 10.453 10.414 1 96.38 107 SER B O 1
ATOM 2025 N N . GLY B 1 108 ? 7.504 12.469 10.719 1 96.56 108 GLY B N 1
ATOM 2026 C CA . GLY B 1 108 ? 8.43 11.906 11.695 1 96.56 108 GLY B CA 1
ATOM 2027 C C . GLY B 1 108 ? 9.352 10.859 11.102 1 96.56 108 GLY B C 1
ATOM 2028 O O . GLY B 1 108 ? 10.055 11.125 10.125 1 96.56 108 GLY B O 1
ATOM 2029 N N . ASP B 1 109 ? 9.281 9.633 11.664 1 98.12 109 ASP B N 1
ATOM 2030 C CA . ASP B 1 109 ? 10.188 8.562 11.258 1 98.12 109 ASP B CA 1
ATOM 2031 C C . ASP B 1 109 ? 9.57 7.719 10.141 1 98.12 109 ASP B C 1
ATOM 2033 O O . ASP B 1 109 ? 10.164 6.73 9.703 1 98.12 109 ASP B O 1
ATOM 2037 N N . THR B 1 110 ? 8.359 8.055 9.75 1 98.62 110 THR B N 1
ATOM 2038 C CA . THR B 1 110 ? 7.598 7.23 8.82 1 98.62 110 THR B CA 1
ATOM 2039 C C . THR B 1 110 ? 7.531 7.887 7.445 1 98.62 110 THR B C 1
ATOM 2041 O O . THR B 1 110 ? 7.324 9.094 7.34 1 98.62 110 THR B O 1
ATOM 2044 N N . VAL B 1 111 ? 7.805 7.156 6.375 1 98.81 111 VAL B N 1
ATOM 2045 C CA . VAL B 1 111 ? 7.703 7.594 4.988 1 98.81 111 VAL B CA 1
ATOM 2046 C C . VAL B 1 111 ? 6.75 6.68 4.227 1 98.81 111 VAL B C 1
ATOM 2048 O O . VAL B 1 111 ? 6.805 5.457 4.371 1 98.81 111 VAL B O 1
ATOM 2051 N N . ALA B 1 112 ? 5.828 7.273 3.537 1 98.94 112 ALA B N 1
ATOM 2052 C CA . ALA B 1 112 ? 4.926 6.578 2.625 1 98.94 112 ALA B CA 1
ATOM 2053 C C . ALA B 1 112 ? 5.184 6.988 1.179 1 98.94 112 ALA B C 1
ATOM 2055 O O . ALA B 1 112 ? 5.215 8.18 0.858 1 98.94 112 ALA B O 1
ATOM 2056 N N . ILE B 1 113 ? 5.406 6.004 0.282 1 98.81 113 ILE B N 1
ATOM 2057 C CA . ILE B 1 113 ? 5.586 6.262 -1.143 1 98.81 113 ILE B CA 1
ATOM 2058 C C . ILE B 1 113 ? 4.609 5.406 -1.948 1 98.81 113 ILE B C 1
ATOM 2060 O O . ILE B 1 113 ? 4.414 4.227 -1.649 1 98.81 113 ILE B O 1
ATOM 2064 N N . PHE B 1 114 ? 3.945 6.035 -2.881 1 98.88 114 PHE B N 1
ATOM 2065 C CA . PHE B 1 114 ? 3.051 5.371 -3.82 1 98.88 114 PHE B CA 1
ATOM 2066 C C . PHE B 1 114 ? 3.508 5.594 -5.254 1 98.88 114 PHE B C 1
ATOM 2068 O O . PHE B 1 114 ? 4.156 6.602 -5.559 1 98.88 114 PHE B O 1
ATOM 2075 N N . GLY B 1 115 ? 3.127 4.629 -6.141 1 98.56 115 GLY B N 1
ATOM 2076 C CA . GLY B 1 115 ? 3.459 4.812 -7.543 1 98.56 115 GLY B CA 1
ATOM 2077 C C . GLY B 1 115 ? 3.006 3.66 -8.422 1 98.56 115 GLY B C 1
ATOM 2078 O O . GLY B 1 115 ? 2.062 2.945 -8.078 1 98.56 115 GLY B O 1
ATOM 2079 N N . GLU B 1 116 ? 3.611 3.656 -9.562 1 98.56 116 GLU B N 1
ATOM 2080 C CA . GLU B 1 116 ? 3.336 2.633 -10.57 1 98.56 116 GLU B CA 1
ATOM 2081 C C . GLU B 1 116 ? 4.609 1.887 -10.961 1 98.56 116 GLU B C 1
ATOM 2083 O O . GLU B 1 116 ? 5.68 2.488 -11.07 1 98.56 116 GLU B O 1
ATOM 2088 N N . MET B 1 117 ? 4.418 0.591 -11.148 1 98.19 117 MET B N 1
ATOM 2089 C CA . MET B 1 117 ? 5.555 -0.249 -11.523 1 98.19 117 MET B CA 1
ATOM 2090 C C . MET B 1 117 ? 5.145 -1.293 -12.555 1 98.19 117 MET B C 1
ATOM 2092 O O . MET B 1 117 ? 3.955 -1.53 -12.766 1 98.19 117 MET B O 1
ATOM 2096 N N . ASN B 1 118 ? 6.055 -1.762 -13.242 1 98.5 118 ASN B N 1
ATOM 2097 C CA . ASN B 1 118 ? 5.992 -2.945 -14.094 1 98.5 118 ASN B CA 1
ATOM 2098 C C . ASN B 1 118 ? 7.324 -3.688 -14.117 1 98.5 118 ASN B C 1
ATOM 2100 O O . ASN B 1 118 ? 8.352 -3.145 -13.711 1 98.5 118 ASN B O 1
ATOM 2104 N N . GLY B 1 119 ? 7.215 -4.977 -14.422 1 97.75 119 GLY B N 1
ATOM 2105 C CA . GLY B 1 119 ? 8.43 -5.773 -14.492 1 97.75 119 GLY B CA 1
ATOM 2106 C C . GLY B 1 119 ? 8.242 -7.094 -15.211 1 97.75 119 GLY B C 1
ATOM 2107 O O . GLY B 1 119 ? 7.117 -7.445 -15.586 1 97.75 119 GLY B O 1
ATOM 2108 N N . ILE B 1 120 ? 9.383 -7.734 -15.43 1 98.06 120 ILE B N 1
ATOM 2109 C CA . ILE B 1 120 ? 9.453 -9.07 -16.016 1 98.06 120 ILE B CA 1
ATOM 2110 C C . ILE B 1 120 ? 10.07 -10.039 -15.016 1 98.06 120 ILE B C 1
ATOM 2112 O O . ILE B 1 120 ? 11.086 -9.727 -14.383 1 98.06 120 ILE B O 1
ATOM 2116 N N . THR B 1 121 ? 9.367 -11.141 -14.797 1 97.06 121 THR B N 1
ATOM 2117 C CA . THR B 1 121 ? 9.992 -12.211 -14.031 1 97.06 121 THR B CA 1
ATOM 2118 C C . THR B 1 121 ? 10.891 -13.062 -14.922 1 97.06 121 THR B C 1
ATOM 2120 O O . THR B 1 121 ? 10.414 -13.734 -15.844 1 97.06 121 THR B O 1
ATOM 2123 N N . THR B 1 122 ? 12.133 -13.102 -14.578 1 94.12 122 THR B N 1
ATOM 2124 C CA . THR B 1 122 ? 13.102 -13.68 -15.508 1 94.12 122 THR B CA 1
ATOM 2125 C C . THR B 1 122 ? 13 -15.203 -15.508 1 94.12 122 THR B C 1
ATOM 2127 O O . THR B 1 122 ? 13.398 -15.852 -16.484 1 94.12 122 THR B O 1
ATOM 2130 N N . LYS B 1 123 ? 12.477 -15.734 -14.453 1 91.62 123 LYS B N 1
ATOM 2131 C CA . LYS B 1 123 ? 12.273 -17.172 -14.398 1 91.62 123 LYS B CA 1
ATOM 2132 C C . LYS B 1 123 ? 11.328 -17.641 -15.508 1 91.62 123 LYS B C 1
ATOM 2134 O O . LYS B 1 123 ? 11.625 -18.609 -16.203 1 91.62 123 LYS B O 1
ATOM 2139 N N . SER B 1 124 ? 10.297 -17.016 -15.68 1 95 124 SER B N 1
ATOM 2140 C CA . SER B 1 124 ? 9.266 -17.406 -16.641 1 95 124 SER B CA 1
ATOM 2141 C C . SER B 1 124 ? 9.398 -16.625 -17.938 1 95 124 SER B C 1
ATOM 2143 O O . SER B 1 124 ? 8.852 -17.016 -18.969 1 95 124 SER B O 1
ATOM 2145 N N . GLY B 1 125 ? 10.023 -15.484 -17.844 1 97.06 125 GLY B N 1
ATOM 2146 C CA . GLY B 1 125 ? 10.094 -14.57 -18.969 1 97.06 125 GLY B CA 1
ATOM 2147 C C . GLY B 1 125 ? 8.82 -13.773 -19.172 1 97.06 125 GLY B C 1
ATOM 2148 O O . GLY B 1 125 ? 8.672 -13.055 -20.156 1 97.06 125 GLY B O 1
ATOM 2149 N N . LYS B 1 126 ? 7.953 -13.805 -18.25 1 98 126 LYS B N 1
ATOM 2150 C CA . LYS B 1 126 ? 6.648 -13.164 -18.406 1 98 126 LYS B CA 1
ATOM 2151 C C . LYS B 1 126 ? 6.641 -11.766 -17.797 1 98 126 LYS B C 1
ATOM 2153 O O . LYS B 1 126 ? 7.227 -11.547 -16.734 1 98 126 LYS B O 1
ATOM 2158 N N . GLU B 1 127 ? 5.953 -10.875 -18.484 1 98.19 127 GLU B N 1
ATOM 2159 C CA . GLU B 1 127 ? 5.695 -9.539 -17.953 1 98.19 127 GLU B CA 1
ATOM 2160 C C . GLU B 1 127 ? 4.539 -9.555 -16.953 1 98.19 127 GLU B C 1
ATOM 2162 O O . GLU B 1 127 ? 3.535 -10.234 -17.172 1 98.19 127 GLU B O 1
ATOM 2167 N N . ILE B 1 128 ? 4.613 -8.734 -15.969 1 97.94 128 ILE B N 1
ATOM 2168 C CA . ILE B 1 128 ? 3.604 -8.695 -14.914 1 97.94 128 ILE B CA 1
ATOM 2169 C C . ILE B 1 128 ? 2.418 -7.848 -15.367 1 97.94 128 ILE B C 1
ATOM 2171 O O . ILE B 1 128 ? 1.264 -8.195 -15.109 1 97.94 128 ILE B O 1
ATOM 2175 N N . GLY B 1 129 ? 2.729 -6.758 -16.125 1 97.88 129 GLY B N 1
ATOM 2176 C CA . GLY B 1 129 ? 1.775 -5.688 -16.375 1 97.88 129 GLY B CA 1
ATOM 2177 C C . GLY B 1 129 ? 1.869 -4.555 -15.367 1 97.88 129 GLY B C 1
ATOM 2178 O O . GLY B 1 129 ? 2.49 -4.703 -14.312 1 97.88 129 GLY B O 1
ATOM 2179 N N . ASP B 1 130 ? 1.297 -3.424 -15.781 1 98.12 130 ASP B N 1
ATOM 2180 C CA . ASP B 1 130 ? 1.341 -2.268 -14.898 1 98.12 130 ASP B CA 1
ATOM 2181 C C . ASP B 1 130 ? 0.549 -2.527 -13.617 1 98.12 130 ASP B C 1
ATOM 2183 O O . ASP B 1 130 ? -0.555 -3.074 -13.664 1 98.12 130 ASP B O 1
ATOM 2187 N N . PHE B 1 131 ? 1.096 -2.15 -12.516 1 98.25 131 PHE B N 1
ATOM 2188 C CA . PHE B 1 131 ? 0.401 -2.205 -11.234 1 98.25 131 PHE B CA 1
ATOM 2189 C C . PHE B 1 131 ? 0.836 -1.057 -10.328 1 98.25 131 PHE B C 1
ATOM 2191 O O . PHE B 1 131 ? 1.903 -0.473 -10.531 1 98.25 131 PHE B O 1
ATOM 2198 N N . THR B 1 132 ? 0 -0.686 -9.383 1 98.56 132 THR B N 1
ATOM 2199 C CA . THR B 1 132 ? 0.37 0.314 -8.383 1 98.56 132 THR B CA 1
ATOM 2200 C C . THR B 1 132 ? 1.089 -0.336 -7.207 1 98.56 132 THR B C 1
ATOM 2202 O O . THR B 1 132 ? 0.881 -1.518 -6.922 1 98.56 132 THR B O 1
ATOM 2205 N N . PHE B 1 133 ? 1.973 0.451 -6.57 1 98.75 133 PHE B N 1
ATOM 2206 C CA . PHE B 1 133 ? 2.654 -0.018 -5.367 1 98.75 133 PHE B CA 1
ATOM 2207 C C . PHE B 1 133 ? 2.525 1 -4.242 1 98.75 133 PHE B C 1
ATOM 2209 O O . PHE B 1 133 ? 2.193 2.162 -4.48 1 98.75 133 PHE B O 1
ATOM 2216 N N . ALA B 1 134 ? 2.711 0.546 -3.055 1 98.94 134 ALA B N 1
ATOM 2217 C CA . ALA B 1 134 ? 2.896 1.358 -1.856 1 98.94 134 ALA B CA 1
ATOM 2218 C C . ALA B 1 134 ? 4.117 0.9 -1.066 1 98.94 134 ALA B C 1
ATOM 2220 O O . ALA B 1 134 ? 4.492 -0.274 -1.117 1 98.94 134 ALA B O 1
ATOM 2221 N N . LEU B 1 135 ? 4.742 1.812 -0.386 1 98.88 135 LEU B N 1
ATOM 2222 C CA . LEU B 1 135 ? 5.844 1.558 0.538 1 98.88 135 LEU B CA 1
ATOM 2223 C C . LEU B 1 135 ? 5.613 2.27 1.866 1 98.88 135 LEU B C 1
ATOM 2225 O O . LEU B 1 135 ? 5.312 3.465 1.891 1 98.88 135 LEU B O 1
ATOM 2229 N N . ARG B 1 136 ? 5.602 1.533 2.938 1 98.94 136 ARG B N 1
ATOM 2230 C CA . ARG B 1 136 ? 5.742 2.043 4.297 1 98.94 136 ARG B CA 1
ATOM 2231 C C . ARG B 1 136 ? 7.164 1.836 4.816 1 98.94 136 ARG B C 1
ATOM 2233 O O . ARG B 1 136 ? 7.602 0.698 5.004 1 98.94 136 ARG B O 1
ATOM 2240 N N . ALA B 1 137 ? 7.859 2.902 5.059 1 98.94 137 ALA B N 1
ATOM 2241 C CA . ALA B 1 137 ? 9.227 2.797 5.57 1 98.94 137 ALA B CA 1
ATOM 2242 C C . ALA B 1 137 ? 9.383 3.584 6.867 1 98.94 137 ALA B C 1
ATOM 2244 O O . ALA B 1 137 ? 8.703 4.59 7.082 1 98.94 137 ALA B O 1
ATOM 2245 N N . LYS B 1 138 ? 10.219 3.074 7.723 1 98.94 138 LYS B N 1
ATOM 2246 C CA . LYS B 1 138 ? 10.586 3.77 8.953 1 98.94 138 LYS B CA 1
ATOM 2247 C C . LYS B 1 138 ? 12.102 3.918 9.07 1 98.94 138 LYS B C 1
ATOM 2249 O O . LYS B 1 138 ? 12.852 3.047 8.625 1 98.94 138 LYS B O 1
ATOM 2254 N N . VAL B 1 139 ? 12.508 5.023 9.703 1 98.88 139 VAL B N 1
ATOM 2255 C CA . VAL B 1 139 ? 13.914 5.379 9.812 1 98.88 139 VAL B CA 1
ATOM 2256 C C . VAL B 1 139 ? 14.281 5.598 11.281 1 98.88 139 VAL B C 1
ATOM 2258 O O . VAL B 1 139 ? 13.508 6.191 12.039 1 98.88 139 VAL B O 1
ATOM 2261 N N . ARG B 1 140 ? 15.328 5.105 11.695 1 98.75 140 ARG B N 1
ATOM 2262 C CA . ARG B 1 140 ? 15.953 5.352 12.992 1 98.75 140 ARG B CA 1
ATOM 2263 C C . ARG B 1 140 ? 17.438 5.676 12.844 1 98.75 140 ARG B C 1
ATOM 2265 O O . ARG B 1 140 ? 18.188 4.902 12.242 1 98.75 140 ARG B O 1
ATOM 2272 N N . ASP B 1 141 ? 17.859 6.891 13.32 1 97.5 141 ASP B N 1
ATOM 2273 C CA . ASP B 1 141 ? 19.266 7.301 13.32 1 97.5 141 ASP B CA 1
ATOM 2274 C C . ASP B 1 141 ? 19.859 7.246 11.914 1 97.5 141 ASP B C 1
ATOM 2276 O O . ASP B 1 141 ? 20.938 6.707 11.711 1 97.5 141 ASP B O 1
ATOM 2280 N N . GLY B 1 142 ? 19.078 7.668 10.977 1 98.25 142 GLY B N 1
ATOM 2281 C CA . GLY B 1 142 ? 19.562 7.832 9.617 1 98.25 142 GLY B CA 1
ATOM 2282 C C . GLY B 1 142 ? 19.594 6.535 8.836 1 98.25 142 GLY B C 1
ATOM 2283 O O . GLY B 1 142 ? 20.141 6.484 7.727 1 98.25 142 GLY B O 1
ATOM 2284 N N . GLN B 1 143 ? 18.984 5.469 9.367 1 98.94 143 GLN B N 1
ATOM 2285 C CA . GLN B 1 143 ? 18.922 4.18 8.688 1 98.94 143 GLN B CA 1
ATOM 2286 C C . GLN B 1 143 ? 17.5 3.646 8.625 1 98.94 143 GLN B C 1
ATOM 2288 O O . GLN B 1 143 ? 16.703 3.877 9.547 1 98.94 143 GLN B O 1
ATOM 2293 N N . VAL B 1 144 ? 17.234 2.932 7.559 1 98.88 144 VAL B N 1
ATOM 2294 C CA . VAL B 1 144 ? 15.906 2.334 7.398 1 98.88 144 VAL B CA 1
ATOM 2295 C C . VAL B 1 144 ? 15.789 1.102 8.289 1 98.88 144 VAL B C 1
ATOM 2297 O O . VAL B 1 144 ? 16.672 0.234 8.281 1 98.88 144 VAL B O 1
ATOM 2300 N N . VAL B 1 145 ? 14.695 1.066 9.07 1 98.88 145 VAL B N 1
ATOM 2301 C CA . VAL B 1 145 ? 14.516 -0.043 10 1 98.88 145 VAL B CA 1
ATOM 2302 C C . VAL B 1 145 ? 13.312 -0.884 9.57 1 98.88 145 VAL B C 1
ATOM 2304 O O . VAL B 1 145 ? 13.148 -2.018 10.031 1 98.88 145 VAL B O 1
ATOM 2307 N N . LEU B 1 146 ? 12.438 -0.35 8.773 1 98.88 146 LEU B N 1
ATOM 2308 C CA . LEU B 1 146 ? 11.289 -1.063 8.219 1 98.88 146 LEU B CA 1
ATOM 2309 C C . LEU B 1 146 ? 11.109 -0.73 6.742 1 98.88 146 LEU B C 1
ATOM 2311 O O . LEU B 1 146 ? 11.133 0.441 6.359 1 98.88 146 LEU B O 1
ATOM 2315 N N . TRP B 1 147 ? 11 -1.703 5.93 1 98.69 147 TRP B N 1
ATOM 2316 C CA . TRP B 1 147 ? 10.648 -1.662 4.512 1 98.69 147 TRP B CA 1
ATOM 2317 C C . TRP B 1 147 ? 9.453 -2.566 4.223 1 98.69 147 TRP B C 1
ATOM 2319 O O . TRP B 1 147 ? 9.625 -3.738 3.881 1 98.69 147 TRP B O 1
ATOM 2329 N N . ASN B 1 148 ? 8.281 -2.027 4.383 1 98.81 148 ASN B N 1
ATOM 2330 C CA . ASN B 1 148 ? 7.035 -2.74 4.121 1 98.81 148 ASN B CA 1
ATOM 2331 C C . ASN B 1 148 ? 6.48 -2.408 2.738 1 98.81 148 ASN B C 1
ATOM 2333 O O . ASN B 1 148 ? 5.871 -1.354 2.547 1 98.81 148 ASN B O 1
ATOM 2337 N N . TRP B 1 149 ? 6.684 -3.311 1.816 1 98.56 149 TRP B N 1
ATOM 2338 C CA . TRP B 1 149 ? 6.359 -3.127 0.406 1 98.56 149 TRP B CA 1
ATOM 2339 C C . TRP B 1 149 ? 5.023 -3.773 0.063 1 98.56 149 TRP B C 1
ATOM 2341 O O . TRP B 1 149 ? 4.762 -4.914 0.447 1 98.56 149 TRP B O 1
ATOM 2351 N N . PHE B 1 150 ? 4.129 -3.045 -0.63 1 98.75 150 PHE B N 1
ATOM 2352 C CA . PHE B 1 150 ? 2.84 -3.521 -1.117 1 98.75 150 PHE B CA 1
ATOM 2353 C C . PHE B 1 150 ? 2.789 -3.484 -2.641 1 98.75 150 PHE B C 1
ATOM 2355 O O . PHE B 1 150 ? 3.15 -2.479 -3.254 1 98.75 150 PHE B O 1
ATOM 2362 N N . GLU B 1 151 ? 2.367 -4.566 -3.229 1 98.38 151 GLU B N 1
ATOM 2363 C CA . GLU B 1 151 ? 2.229 -4.691 -4.676 1 98.38 151 GLU B CA 1
ATOM 2364 C C . GLU B 1 151 ? 1.097 -5.648 -5.043 1 98.38 151 GLU B C 1
ATOM 2366 O O . GLU B 1 151 ? 0.372 -6.125 -4.168 1 98.38 151 GLU B O 1
ATOM 2371 N N . ASP B 1 152 ? 0.862 -5.84 -6.375 1 98.56 152 ASP B N 1
ATOM 2372 C CA . ASP B 1 152 ? -0.092 -6.836 -6.848 1 98.56 152 ASP B CA 1
ATOM 2373 C C . ASP B 1 152 ? 0.488 -8.242 -6.734 1 98.56 152 ASP B C 1
ATOM 2375 O O . ASP B 1 152 ? 0.908 -8.828 -7.738 1 98.56 152 ASP B O 1
ATOM 2379 N N . SER B 1 153 ? 0.386 -8.789 -5.488 1 98.62 153 SER B N 1
ATOM 2380 C CA . SER B 1 153 ? 1.021 -10.078 -5.219 1 98.62 153 SER B CA 1
ATOM 2381 C C . SER B 1 153 ? 0.427 -11.18 -6.086 1 98.62 153 SER B C 1
ATOM 2383 O O . SER B 1 153 ? 1.105 -12.156 -6.406 1 98.62 153 SER B O 1
ATOM 2385 N N . TYR B 1 154 ? -0.871 -11.047 -6.512 1 98.69 154 TYR B N 1
ATOM 2386 C CA . TYR B 1 154 ? -1.494 -12 -7.422 1 98.69 154 TYR B CA 1
ATOM 2387 C C . TYR B 1 154 ? -0.819 -11.969 -8.789 1 98.69 154 TYR B C 1
ATOM 2389 O O . TYR B 1 154 ? -0.399 -13.008 -9.305 1 98.69 154 TYR B O 1
ATOM 2397 N N . ALA B 1 155 ? -0.662 -10.812 -9.359 1 98.5 155 ALA B N 1
ATOM 2398 C CA . ALA B 1 155 ? -0.067 -10.672 -10.68 1 98.5 155 ALA B CA 1
ATOM 2399 C C . ALA B 1 155 ? 1.388 -11.125 -10.68 1 98.5 155 ALA B C 1
ATOM 2401 O O . ALA B 1 155 ? 1.845 -11.766 -11.633 1 98.5 155 ALA B O 1
ATOM 2402 N N . VAL B 1 156 ? 2.096 -10.773 -9.617 1 98.12 156 VAL B N 1
ATOM 2403 C CA . VAL B 1 156 ? 3.492 -11.18 -9.508 1 98.12 156 VAL B CA 1
ATOM 2404 C C . VAL B 1 156 ? 3.586 -12.703 -9.469 1 98.12 156 VAL B C 1
ATOM 2406 O O . VAL B 1 156 ? 4.434 -13.297 -10.148 1 98.12 156 VAL B O 1
ATOM 2409 N N . SER B 1 157 ? 2.73 -13.312 -8.664 1 98.38 157 SER B N 1
ATOM 2410 C CA . SER B 1 157 ? 2.715 -14.766 -8.578 1 98.38 157 SER B CA 1
ATOM 2411 C C . SER B 1 157 ? 2.41 -15.398 -9.938 1 98.38 157 SER B C 1
ATOM 2413 O O . SER B 1 157 ? 3.07 -16.359 -10.344 1 98.38 157 SER B O 1
ATOM 2415 N N . GLN B 1 158 ? 1.381 -14.836 -10.672 1 97.88 158 GLN B N 1
ATOM 2416 C CA . GLN B 1 158 ? 1.02 -15.352 -11.984 1 97.88 158 GLN B CA 1
ATOM 2417 C C . GLN B 1 158 ? 2.197 -15.273 -12.945 1 97.88 158 GLN B C 1
ATOM 2419 O O . GLN B 1 158 ? 2.48 -16.234 -13.672 1 97.88 158 GLN B O 1
ATOM 2424 N N . ALA B 1 159 ? 2.906 -14.18 -12.914 1 97.75 159 ALA B N 1
ATOM 2425 C CA . ALA B 1 159 ? 4.035 -13.977 -13.82 1 97.75 159 ALA B CA 1
ATOM 2426 C C . ALA B 1 159 ? 5.199 -14.898 -13.453 1 97.75 159 ALA B C 1
ATOM 2428 O O . ALA B 1 159 ? 5.867 -15.445 -14.336 1 97.75 159 ALA B O 1
ATOM 2429 N N . TYR B 1 160 ? 5.434 -15.055 -12.164 1 97.25 160 TYR B N 1
ATOM 2430 C CA . TYR B 1 160 ? 6.57 -15.844 -11.688 1 97.25 160 TYR B CA 1
ATOM 2431 C C . TYR B 1 160 ? 6.379 -17.328 -11.992 1 97.25 160 TYR B C 1
ATOM 2433 O O . TYR B 1 160 ? 7.32 -18 -12.414 1 97.25 160 TYR B O 1
ATOM 2441 N N . ASN B 1 161 ? 5.145 -17.797 -11.852 1 95.75 161 ASN B N 1
ATOM 2442 C CA . ASN B 1 161 ? 4.875 -19.219 -11.961 1 95.75 161 ASN B CA 1
ATOM 2443 C C . ASN B 1 161 ? 4.426 -19.609 -13.367 1 95.75 161 ASN B C 1
ATOM 2445 O O . ASN B 1 161 ? 4.355 -20.781 -13.703 1 95.75 161 ASN B O 1
ATOM 2449 N N . GLY B 1 162 ? 4.051 -18.734 -14.148 1 87.12 162 GLY B N 1
ATOM 2450 C CA . GLY B 1 162 ? 3.494 -19.047 -15.453 1 87.12 162 GLY B CA 1
ATOM 2451 C C . GLY B 1 162 ? 4.535 -19.094 -16.562 1 87.12 162 GLY B C 1
ATOM 2452 O O . GLY B 1 162 ? 5.688 -18.703 -16.344 1 87.12 162 GLY B O 1
#

Solvent-accessible surface area (backbone atoms only — not comparable to full-atom values): 16915 Å² total; per-residue (Å²): 140,86,84,80,81,80,80,81,80,79,77,82,78,75,76,66,69,63,56,60,53,48,55,50,46,52,38,48,52,40,8,51,53,31,39,52,43,51,51,49,39,53,50,20,62,75,71,65,37,61,67,59,33,57,69,35,42,30,69,72,16,33,40,35,33,65,42,45,80,84,42,83,69,44,46,76,32,73,18,39,70,52,45,58,65,31,47,59,58,41,62,68,35,47,44,77,73,41,77,43,80,73,46,77,47,54,56,36,43,39,29,40,40,32,30,40,33,26,33,29,21,55,80,43,66,28,64,48,53,82,41,56,37,40,35,47,32,30,41,56,96,75,15,36,40,34,44,39,45,41,46,38,19,26,43,49,43,51,17,49,74,80,137,85,84,80,80,75,77,78,76,77,74,78,76,74,82,62,68,65,56,59,53,48,55,51,46,52,37,50,52,40,9,51,53,32,38,51,42,54,51,51,38,52,51,21,63,75,70,64,37,62,66,59,35,56,69,34,42,29,69,72,15,34,40,34,31,66,44,46,81,86,42,84,70,45,45,76,31,72,17,40,70,52,44,59,65,31,48,60,56,41,62,69,35,47,44,76,75,40,78,44,82,73,46,79,47,54,56,36,45,37,29,40,40,30,29,40,35,25,34,32,20,55,80,43,67,27,63,47,52,81,40,57,36,42,36,45,31,30,40,54,95,74,13,36,41,33,43,38,45,39,46,39,18,26,42,48,43,51,16,51,74,78

Organism: NCBI:txid1655543

Secondary structure (DSSP, 8-state):
--------------THHHHHHHHHHHHHHHHHHHHHHHHHHHHHHHHT-HHHHHHHEEEEEEEEE-S-TTSTT-S-EESHHHHHHHHHHHHHHEEEEEEEEEEEEEETTEEEEEEEEEEEETTTTEE---EEEEEEEEEETTEEEEEEEE--HHHHHHHHH-/----------------HHHHHHHHHHHHHHHHHHHHHHHHHHHHHHHT-HHHHHHHEEEEEEEEE-S-TTSTT-S-EESHHHHHHHHHHHHHHEEEEEEEEEEEEEETTEEEEEEEE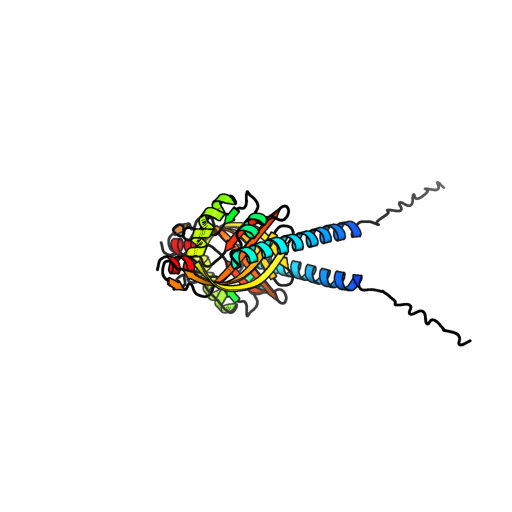EEEETTTTEE---EEEEEEEEEETTEEEEEEEE--HHHHHHHHH-

Foldseek 3Di:
DDPPPPPPPPPPPPDPPPVVVVVVVVFVVLQVLLLVLVVQLVVCLVVVPVVSNVVQADQQAWEAEDADPVQQQHDGDTGPVRNVVCSVVCVVFKAKPDDDWDDWGTTRFKIKTKDKTWIAGPQQRFILDIWMKMWIWGDDPRHTRYTYIYIPNVSVVVRNVD/DDDPPPPPPPPCPDDVVVVVVVVVVVFVVLQVLLLVLVVQLVVCLVVVPVVSNVVQADQQAWEAEDADPVQQQHDGDTGPVRNVVCSVVCVVFKAKDDDDWDDWGTTRFKIKTKDKTWIAGPQQRFILDIWMKMWIWGDDPRHTRYTYIYIPNVSVVVRNVD

InterPro domains:
  IPR032710 NTF2-like domain superfamily [SSF54427] (35-160)
  IPR037401 SnoaL-like domain [PF12680] (43-146)